Protein AF-A0A2H3G707-F1 (afdb_monomer)

Foldseek 3Di:
DDDDDDDDDDDDDDDDDDPPDDPPPDDDDPVPPPPDPPPPPADWDWDADQVQTKIFTDGPVRHTPDIAALVLPVPPPDDPVQNVQQVQGRTWLDWDADPPNQWIWTDHRQKTWIAGCQVVDVVRHRHTQDMDGLPDDQSRQWRDKDQDPQRWIFTWGFHPPPPDPDPDDDDDDDGDGDRPRPRPNDNRDDPDDDPPDDD

Mean predicted aligned error: 16.27 Å

Nearest PDB structures (foldseek):
  8e06-assembly1_A  TM=5.953E-01  e=5.929E-03  Homo sapiens
  4zb4-assembly2_B  TM=4.571E-01  e=2.721E-02  Saccharomyces cerevisiae S288C
  5m8c-assembly2_B  TM=4.880E-01  e=5.185E-02  Saccharomyces cerevisiae
  5o51-assembly1_A  TM=4.940E-01  e=1.674E-01  Aspergillus fumigatus Af293
  3j9m-assembly1_AI  TM=3.586E-01  e=7.556E+00  Homo sapiens

Secondary structure (DSSP, 8-state):
------------------------------TTTTTT---PPPP-EEEEETTTTEEEEE-TT--EEEEEEHHHHTTS---HHHHHHHHS---EEEEEEEGGGTEEEEEETTEEEEEE--TT-TTTTT-EEEEEESSSTTGGGEEEEEE-GGG-EEEEEE--------------PPPPEE---------------------

Organism: NCBI:txid327505

Radius of gyration: 33.96 Å; Cα contacts (8 Å, |Δi|>4): 313; chains: 1; bounding box: 102×48×115 Å

pLDDT: mean 70.25, std 25.43, range [24.33, 97.69]

Solvent-accessible surface area (backbone atoms only — not comparable to full-atom values): 12842 Å² total; per-residue (Å²): 137,89,87,88,83,90,82,86,84,89,83,88,80,80,89,82,89,84,91,79,84,80,87,73,90,75,88,88,86,78,88,70,76,73,82,71,62,75,76,73,73,74,62,79,43,71,47,47,30,43,87,71,39,31,39,36,32,18,37,94,87,64,56,67,82,45,77,46,42,68,84,65,50,73,87,51,98,61,60,67,69,48,50,52,26,49,69,75,39,60,32,25,64,29,56,43,78,32,77,94,64,42,22,39,36,30,36,38,38,38,19,42,38,32,29,32,41,30,88,93,40,73,93,54,30,59,39,75,67,37,73,44,57,24,90,50,94,68,31,73,46,52,53,43,70,43,85,42,80,88,50,22,48,39,50,36,24,42,61,86,83,72,89,58,90,74,74,90,77,95,70,91,79,78,85,65,79,47,76,54,72,58,79,54,83,42,88,59,79,83,82,84,77,81,82,78,78,79,130

Sequence (199 aa):
MASNGFQWPFRVGLFIIMATNLVLANGSHDGLQHIFRPQEASPQIITGQYKPAQISIHNTSGHASWNWSRIDFVDQDIPKKLNECLQNGGSVTDAKWANRGRSVVAVFAYAVVVVNHCPDDPSKDKAITFGMCLDRSGLGGTHGIEPLPDGKLAIATTSYEATGTSRSSTHPRVPQTHIQSSSKSLTAFQQCTVLYGTK

Structure (mmCIF, N/CA/C/O backbone):
data_AF-A0A2H3G707-F1
#
_entry.id   AF-A0A2H3G707-F1
#
loop_
_atom_site.group_PDB
_atom_site.id
_atom_site.type_symbol
_atom_site.label_atom_id
_atom_site.label_alt_id
_atom_site.label_comp_id
_atom_site.label_asym_id
_atom_site.label_entity_id
_atom_site.label_seq_id
_atom_site.pdbx_PDB_ins_code
_atom_site.Cartn_x
_atom_site.Cartn_y
_atom_site.Cartn_z
_atom_site.occupancy
_atom_site.B_iso_or_equiv
_atom_site.auth_seq_id
_atom_site.auth_comp_id
_atom_site.auth_asym_id
_atom_site.auth_atom_id
_atom_site.pdbx_PDB_model_num
ATOM 1 N N . MET A 1 1 ? -85.762 -19.479 71.526 1.00 39.38 1 MET A N 1
ATOM 2 C CA . MET A 1 1 ? -86.011 -20.932 71.405 1.00 39.38 1 MET A CA 1
ATOM 3 C C . MET A 1 1 ? -85.052 -21.484 70.366 1.00 39.38 1 MET A C 1
ATOM 5 O O . MET A 1 1 ? -84.814 -20.820 69.369 1.00 39.38 1 MET A O 1
ATOM 9 N N . ALA A 1 2 ? -84.417 -22.603 70.699 1.00 40.06 2 ALA A N 1
ATOM 10 C CA . ALA A 1 2 ? -83.252 -23.186 70.042 1.00 40.06 2 ALA A CA 1
ATOM 11 C C . ALA A 1 2 ? -83.544 -23.800 68.659 1.00 40.06 2 ALA A C 1
ATOM 13 O O . ALA A 1 2 ? -84.642 -24.291 68.427 1.00 40.06 2 ALA A O 1
ATOM 14 N N . SER A 1 3 ? -82.537 -23.889 67.786 1.00 42.00 3 SER A N 1
ATOM 15 C CA . SER A 1 3 ? -81.833 -25.161 67.526 1.00 42.00 3 SER A CA 1
ATOM 16 C C . SER A 1 3 ? -80.753 -25.011 66.443 1.00 42.00 3 SER A C 1
ATOM 18 O O . SER A 1 3 ? -80.809 -24.136 65.586 1.00 42.00 3 SER A O 1
ATOM 20 N N . ASN A 1 4 ? -79.729 -25.851 66.585 1.00 45.00 4 ASN A N 1
ATOM 21 C CA . ASN A 1 4 ? -78.429 -25.856 65.918 1.00 45.00 4 ASN A CA 1
ATOM 22 C C . ASN A 1 4 ? -78.385 -26.804 64.701 1.00 45.00 4 ASN A C 1
ATOM 24 O O . ASN A 1 4 ? -79.200 -27.717 64.606 1.00 45.00 4 ASN A O 1
ATOM 28 N N . GLY A 1 5 ? -77.316 -26.690 63.900 1.00 39.47 5 GLY A N 1
ATOM 29 C CA . GLY A 1 5 ? -76.741 -27.767 63.066 1.00 39.47 5 GLY A CA 1
ATOM 30 C C . GLY A 1 5 ? -76.025 -27.185 61.838 1.00 39.47 5 GLY A C 1
ATOM 31 O O . GLY A 1 5 ? -76.693 -26.686 60.946 1.00 39.47 5 GLY A O 1
ATOM 32 N N . PHE A 1 6 ? -74.702 -26.977 61.785 1.00 49.50 6 PHE A N 1
ATOM 33 C CA . PHE A 1 6 ? -73.544 -27.893 61.854 1.00 49.50 6 PHE A CA 1
ATOM 34 C C . PHE A 1 6 ? -73.456 -28.891 60.678 1.00 49.50 6 PHE A C 1
ATOM 36 O O . PHE A 1 6 ? -74.134 -29.906 60.710 1.00 49.50 6 PHE A O 1
ATOM 43 N N . GLN A 1 7 ? -72.603 -28.609 59.673 1.00 38.47 7 GLN A N 1
ATOM 44 C CA . GLN A 1 7 ? -71.490 -29.467 59.192 1.00 38.47 7 GLN A CA 1
ATOM 45 C C . GLN A 1 7 ? -70.894 -28.985 57.846 1.00 38.47 7 GLN A C 1
ATOM 47 O O . GLN A 1 7 ? -71.558 -28.941 56.818 1.00 38.47 7 GLN A O 1
ATOM 52 N N . TRP A 1 8 ? -69.594 -28.682 57.868 1.00 35.50 8 TRP A N 1
ATOM 53 C CA . TRP A 1 8 ? -68.625 -28.832 56.757 1.00 35.50 8 TRP A CA 1
ATOM 54 C C . TRP A 1 8 ? -68.100 -30.303 56.784 1.00 35.50 8 TRP A C 1
ATOM 56 O O . TRP A 1 8 ? -68.380 -30.943 57.804 1.00 35.50 8 TRP A O 1
ATOM 66 N N . PRO A 1 9 ? -67.279 -30.872 55.849 1.00 60.75 9 PRO A N 1
ATOM 67 C CA . PRO A 1 9 ? -66.536 -30.281 54.714 1.00 60.75 9 PRO A CA 1
ATOM 68 C C . PRO A 1 9 ? -66.343 -31.207 53.457 1.00 60.75 9 PRO A C 1
ATOM 70 O O . PRO A 1 9 ? -66.866 -32.311 53.378 1.00 60.75 9 PRO A O 1
ATOM 73 N N . PHE A 1 10 ? -65.481 -30.761 52.524 1.00 40.84 10 PHE A N 1
ATOM 74 C CA . PHE A 1 10 ? -64.744 -31.503 51.471 1.00 40.84 10 PHE A CA 1
ATOM 75 C C . PHE A 1 10 ? -65.507 -32.117 50.279 1.00 40.84 10 PHE A C 1
ATOM 77 O O . PHE A 1 10 ? -66.134 -33.163 50.388 1.00 40.84 10 PHE A O 1
ATOM 84 N N . ARG A 1 11 ? -65.186 -31.628 49.070 1.00 45.94 11 ARG A N 1
ATOM 85 C CA . ARG A 1 11 ? -64.341 -32.393 48.130 1.00 45.94 11 ARG A CA 1
ATOM 86 C C . ARG A 1 11 ? -63.729 -31.496 47.051 1.00 45.94 11 ARG A C 1
ATOM 88 O O . ARG A 1 11 ? -64.411 -30.870 46.252 1.00 45.94 11 ARG A O 1
ATOM 95 N N . VAL A 1 12 ? -62.401 -31.480 47.078 1.00 48.03 12 VAL A N 1
ATOM 96 C CA . VAL A 1 12 ? -61.486 -31.087 46.006 1.00 48.03 12 VAL A CA 1
ATOM 97 C C . VAL A 1 12 ? -61.765 -31.953 44.773 1.00 48.03 12 VAL A C 1
ATOM 99 O O . VAL A 1 12 ? -61.929 -33.165 44.912 1.00 48.03 12 VAL A O 1
ATOM 102 N N . GLY A 1 13 ? -61.784 -31.357 43.579 1.00 44.19 13 GLY A N 1
ATOM 103 C CA . GLY A 1 13 ? -61.954 -32.116 42.343 1.00 44.19 13 GLY A CA 1
ATOM 104 C C . GLY A 1 13 ? -61.894 -31.287 41.062 1.00 44.19 13 GLY A C 1
ATOM 105 O O . GLY A 1 13 ? -62.924 -31.003 40.475 1.00 44.19 13 GLY A O 1
ATOM 106 N N . LEU A 1 14 ? -60.663 -31.018 40.623 1.00 44.94 14 LEU A N 1
ATOM 107 C CA . LEU A 1 14 ? -60.232 -30.995 39.219 1.00 44.94 14 LEU A CA 1
ATOM 108 C C . LEU A 1 14 ? -60.603 -29.795 38.313 1.00 44.94 14 LEU A C 1
ATOM 110 O O . LEU A 1 14 ? -61.732 -29.585 37.886 1.00 44.94 14 LEU A O 1
ATOM 114 N N . PHE A 1 15 ? -59.537 -29.073 37.959 1.00 43.94 15 PHE A N 1
ATOM 115 C CA . PHE A 1 15 ? -59.353 -28.203 36.797 1.00 43.94 15 PHE A CA 1
ATOM 116 C C . PHE A 1 15 ? -59.870 -28.821 35.484 1.00 43.94 15 PHE A C 1
ATOM 118 O O . PHE A 1 15 ? -59.704 -30.023 35.295 1.00 43.94 15 PHE A O 1
ATOM 125 N N . ILE A 1 16 ? -60.342 -27.985 34.541 1.00 43.81 16 ILE A N 1
ATOM 126 C CA . ILE A 1 16 ? -59.794 -27.840 33.168 1.00 43.81 16 ILE A CA 1
ATOM 127 C C . ILE A 1 16 ? -60.673 -26.893 32.315 1.00 43.81 16 ILE A C 1
ATOM 129 O O . ILE A 1 16 ? -61.829 -27.175 32.035 1.00 43.81 16 ILE A O 1
ATOM 133 N N . ILE A 1 17 ? -60.045 -25.776 31.917 1.00 47.59 17 ILE A N 1
ATOM 134 C CA . ILE A 1 17 ? -60.091 -25.087 30.611 1.00 47.59 17 ILE A CA 1
ATOM 135 C C . ILE A 1 17 ? -61.458 -24.617 30.078 1.00 47.59 17 ILE A C 1
ATOM 137 O O . ILE A 1 17 ? -62.293 -25.423 29.698 1.00 47.59 17 ILE A O 1
ATOM 141 N N . MET A 1 18 ? -61.608 -23.292 29.929 1.00 43.66 18 MET A N 1
ATOM 142 C CA . MET A 1 18 ? -61.973 -22.599 28.672 1.00 43.66 18 MET A CA 1
ATOM 143 C C . MET A 1 18 ? -62.170 -21.095 28.958 1.00 43.66 18 MET A C 1
ATOM 145 O O . MET A 1 18 ? -63.288 -20.604 29.074 1.00 43.66 18 MET A O 1
ATOM 149 N N . ALA A 1 19 ? -61.072 -20.344 29.078 1.00 43.38 19 ALA A N 1
ATOM 150 C CA . ALA A 1 19 ? -61.099 -18.892 28.900 1.00 43.38 19 ALA A CA 1
ATOM 151 C C . ALA A 1 19 ? -60.695 -18.605 27.450 1.00 43.38 19 ALA A C 1
ATOM 153 O O . ALA A 1 19 ? -59.522 -18.399 27.146 1.00 43.38 19 ALA A O 1
ATOM 154 N N . THR A 1 20 ? -61.657 -18.688 26.533 1.00 48.81 20 THR A N 1
ATOM 155 C CA . THR A 1 20 ? -61.466 -18.329 25.129 1.00 48.81 20 THR A CA 1
ATOM 156 C C . THR A 1 20 ? -61.943 -16.898 24.889 1.00 48.81 20 THR A C 1
ATOM 158 O O . THR A 1 20 ? -63.116 -16.575 25.031 1.00 48.81 20 THR A O 1
ATOM 161 N N . ASN A 1 21 ? -60.983 -16.075 24.461 1.00 49.53 21 ASN A N 1
ATOM 162 C CA . ASN A 1 21 ? -61.143 -14.840 23.693 1.00 49.53 21 ASN A CA 1
ATOM 163 C C . ASN A 1 21 ? -61.676 -13.604 24.428 1.00 49.53 21 ASN A C 1
ATOM 165 O O . ASN A 1 21 ? -62.720 -13.055 24.090 1.00 49.53 21 ASN A O 1
ATOM 169 N N . LEU A 1 22 ? -60.843 -13.065 25.320 1.00 40.16 22 LEU A N 1
ATOM 170 C CA . LEU A 1 22 ? -60.777 -11.621 25.525 1.00 40.16 22 LEU A CA 1
ATOM 171 C C . LEU A 1 22 ? -59.375 -11.148 25.115 1.00 40.16 22 LEU A C 1
ATOM 173 O O . LEU A 1 22 ? -58.440 -11.155 25.912 1.00 40.16 22 LEU A O 1
ATOM 177 N N . VAL A 1 23 ? -59.212 -10.789 23.838 1.00 45.22 23 VAL A N 1
ATOM 178 C CA . VAL A 1 23 ? -58.021 -10.075 23.354 1.00 45.22 23 VAL A CA 1
ATOM 179 C C . VAL A 1 23 ? -58.121 -8.641 23.872 1.00 45.22 23 VAL A C 1
ATOM 181 O O . VAL A 1 23 ? -58.598 -7.737 23.195 1.00 45.22 23 VAL A O 1
ATOM 184 N N . LEU A 1 24 ? -57.702 -8.447 25.119 1.00 43.28 24 LEU A N 1
ATOM 185 C CA . LEU A 1 24 ? -57.224 -7.161 25.597 1.00 43.28 24 LEU A CA 1
ATOM 186 C C . LEU A 1 24 ? -55.770 -7.055 25.138 1.00 43.28 24 LEU A C 1
ATOM 188 O O . LEU A 1 24 ? -54.861 -7.598 25.761 1.00 43.28 24 LEU A O 1
ATOM 192 N N . ALA A 1 25 ? -55.554 -6.388 24.007 1.00 48.91 25 ALA A N 1
ATOM 193 C CA . ALA A 1 25 ? -54.228 -5.940 23.623 1.00 48.91 25 ALA A CA 1
ATOM 194 C C . ALA A 1 25 ? -53.798 -4.844 24.606 1.00 48.91 25 ALA A C 1
ATOM 196 O O . ALA A 1 25 ? -54.176 -3.688 24.444 1.00 48.91 25 ALA A O 1
ATOM 197 N N . ASN A 1 26 ? -53.055 -5.219 25.648 1.00 49.69 26 ASN A N 1
ATOM 198 C CA . ASN A 1 26 ? -52.070 -4.342 26.269 1.00 49.69 26 ASN A CA 1
ATOM 199 C C . ASN A 1 26 ? -51.084 -5.121 27.144 1.00 49.69 26 ASN A C 1
ATOM 201 O O . ASN A 1 26 ? -51.436 -5.632 28.203 1.00 49.69 26 ASN A O 1
ATOM 205 N N . GLY A 1 27 ? -49.823 -5.074 26.708 1.00 37.62 27 GLY A N 1
ATOM 206 C CA . GLY A 1 27 ? -48.648 -5.130 27.567 1.00 37.62 27 GLY A CA 1
ATOM 207 C C . GLY A 1 27 ? -47.975 -6.493 27.670 1.00 37.62 27 GLY A C 1
ATOM 208 O O . GLY A 1 27 ? -48.549 -7.414 28.232 1.00 37.62 27 GLY A O 1
ATOM 209 N N . SER A 1 28 ? -46.714 -6.574 27.219 1.00 43.41 28 SER A N 1
ATOM 210 C CA . SER A 1 28 ? -45.579 -7.024 28.049 1.00 43.41 28 SER A CA 1
ATOM 211 C C . SER A 1 28 ? -44.346 -7.403 27.197 1.00 43.41 28 SER A C 1
ATOM 213 O O . SER A 1 28 ? -44.324 -8.433 26.542 1.00 43.41 28 SER A O 1
ATOM 215 N N . HIS A 1 29 ? -43.310 -6.554 27.296 1.00 46.03 29 HIS A N 1
ATOM 216 C CA . HIS A 1 29 ? -41.886 -6.922 27.446 1.00 46.03 29 HIS A CA 1
ATOM 217 C C . HIS A 1 29 ? -41.024 -7.260 26.212 1.00 46.03 29 HIS A C 1
ATOM 219 O O . HIS A 1 29 ? -40.321 -8.259 26.227 1.00 46.03 29 HIS A O 1
ATOM 225 N N . ASP A 1 30 ? -40.878 -6.321 25.270 1.00 47.00 30 ASP A N 1
ATOM 226 C CA . ASP A 1 30 ? -39.712 -6.317 24.351 1.00 47.00 30 ASP A CA 1
ATOM 227 C C . ASP A 1 30 ? -38.712 -5.171 24.631 1.00 47.00 30 ASP A C 1
ATOM 229 O O . ASP A 1 30 ? -37.779 -4.911 23.874 1.00 47.00 30 ASP A O 1
ATOM 233 N N . GLY A 1 31 ? -38.856 -4.495 25.775 1.00 47.88 31 GLY A N 1
ATO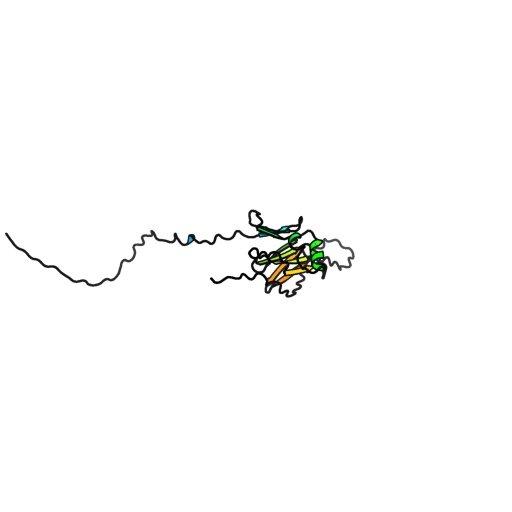M 234 C CA . GLY A 1 31 ? -38.059 -3.327 26.176 1.00 47.88 31 GLY A CA 1
ATOM 235 C C . GLY A 1 31 ? -36.633 -3.598 26.679 1.00 47.88 31 GLY A C 1
ATOM 236 O O . GLY A 1 31 ? -36.040 -2.697 27.264 1.00 47.88 31 GLY A O 1
ATOM 237 N N . LEU A 1 32 ? -36.068 -4.797 26.493 1.00 45.97 32 LEU A N 1
ATOM 238 C CA . LEU A 1 32 ? -34.724 -5.138 27.002 1.00 45.97 32 LEU A CA 1
ATOM 239 C C . LEU A 1 32 ? -33.760 -5.750 25.970 1.00 45.97 32 LEU A C 1
ATOM 241 O O . LEU A 1 32 ? -32.584 -5.925 26.275 1.00 45.97 32 LEU A O 1
ATOM 245 N N . GLN A 1 33 ? -34.191 -5.997 24.729 1.00 46.25 33 GLN A N 1
ATOM 246 C CA . GLN A 1 33 ? -33.313 -6.538 23.673 1.00 46.25 33 GLN A CA 1
ATOM 247 C C . GLN A 1 33 ? -32.515 -5.451 22.918 1.00 46.25 33 GLN A C 1
ATOM 249 O O . GLN A 1 33 ? -31.644 -5.767 22.114 1.00 46.25 33 GLN A O 1
ATOM 254 N N . HIS A 1 34 ? -32.744 -4.161 23.199 1.00 42.84 34 HIS A N 1
ATOM 255 C CA . HIS A 1 34 ? -31.994 -3.057 22.580 1.00 42.84 34 HIS A CA 1
ATOM 256 C C . HIS A 1 34 ? -30.747 -2.595 23.359 1.00 42.84 34 HIS A C 1
ATOM 258 O O . HIS A 1 34 ? -30.029 -1.727 22.867 1.00 42.84 34 HIS A O 1
ATOM 264 N N . ILE A 1 35 ? -30.443 -3.169 24.533 1.00 53.50 35 ILE A N 1
ATOM 265 C CA . ILE A 1 35 ? -29.316 -2.714 25.380 1.00 53.50 35 ILE A CA 1
ATOM 266 C C . ILE A 1 35 ? -27.941 -3.170 24.856 1.00 53.50 35 ILE A C 1
ATOM 268 O O . ILE A 1 35 ? -26.921 -2.590 25.212 1.00 53.50 35 ILE A O 1
ATOM 272 N N . PHE A 1 36 ? -27.895 -4.118 23.920 1.00 51.84 36 PHE A N 1
ATOM 273 C CA . PHE A 1 36 ? -26.655 -4.509 23.249 1.00 51.84 36 PHE A CA 1
ATOM 274 C C . PHE A 1 36 ? -26.820 -4.469 21.733 1.00 51.84 36 PHE A C 1
ATOM 276 O O . PHE A 1 36 ? -26.620 -5.470 21.051 1.00 51.84 36 PHE A O 1
ATOM 283 N N . ARG A 1 37 ? -27.149 -3.300 21.168 1.00 45.16 37 ARG A N 1
ATOM 284 C CA . ARG A 1 37 ? -26.607 -3.029 19.832 1.00 45.16 37 ARG A CA 1
ATOM 285 C C . ARG A 1 37 ? -25.098 -2.891 20.024 1.00 45.16 37 ARG A C 1
ATOM 287 O O . ARG A 1 37 ? -24.700 -1.991 20.767 1.00 45.16 37 ARG A O 1
ATOM 294 N N . PRO A 1 38 ? -24.257 -3.742 19.403 1.00 52.22 38 PRO A N 1
ATOM 295 C CA . PRO A 1 38 ? -22.864 -3.377 19.220 1.00 52.22 38 PRO A CA 1
ATOM 296 C C . PRO A 1 38 ? -22.897 -1.973 18.636 1.00 52.22 38 PRO A C 1
ATOM 298 O O . PRO A 1 38 ? -23.616 -1.745 17.660 1.00 52.22 38 PRO A O 1
ATOM 301 N N . GLN A 1 39 ? -22.234 -1.023 19.291 1.00 49.91 39 GLN A N 1
ATOM 302 C CA . GLN A 1 39 ? -22.025 0.282 18.694 1.00 49.91 39 GLN A CA 1
ATOM 303 C C . GLN A 1 39 ? -21.410 0.004 17.328 1.00 49.91 39 GLN A C 1
ATOM 305 O O . GLN A 1 39 ? -20.303 -0.530 17.253 1.00 49.91 39 GLN A O 1
ATOM 310 N N . GLU A 1 40 ? -22.193 0.229 16.273 1.00 58.38 40 GLU A N 1
ATOM 311 C CA . GLU A 1 40 ? -21.767 -0.069 14.918 1.00 58.38 40 GLU A CA 1
ATOM 312 C C . GLU A 1 40 ? -20.490 0.737 14.709 1.00 58.38 40 GLU A C 1
ATOM 314 O O . GLU A 1 40 ? -20.480 1.959 14.903 1.00 58.38 40 GLU A O 1
ATOM 319 N N . ALA A 1 41 ? -19.379 0.032 14.485 1.00 68.12 41 ALA A N 1
ATOM 320 C CA . ALA A 1 41 ? -18.089 0.680 14.360 1.00 68.12 41 ALA A CA 1
ATOM 321 C C . ALA A 1 41 ? -18.213 1.740 13.263 1.00 68.12 41 ALA A C 1
ATOM 323 O O . ALA A 1 41 ? -18.766 1.468 12.196 1.00 68.12 41 ALA A O 1
ATOM 324 N N . SER A 1 42 ? -17.750 2.960 13.551 1.00 75.31 42 SER A N 1
ATOM 325 C CA . SER A 1 42 ? -17.825 4.054 12.584 1.00 75.31 42 SER A CA 1
ATOM 326 C C . SER A 1 42 ? -17.218 3.592 11.253 1.00 75.31 42 SER A C 1
ATOM 328 O O . SER A 1 42 ? -16.144 2.979 11.272 1.00 75.31 42 SER A O 1
ATOM 330 N N . PRO A 1 43 ? -17.888 3.835 10.112 1.00 86.19 43 PRO A N 1
ATOM 331 C CA . PRO A 1 43 ? -17.412 3.359 8.821 1.00 86.19 43 PRO A CA 1
ATOM 332 C C . PRO A 1 43 ? -15.989 3.860 8.558 1.00 86.19 43 PRO A C 1
ATOM 334 O O . PRO A 1 43 ? -15.706 5.052 8.690 1.00 86.19 43 PRO A O 1
ATOM 337 N N . GLN A 1 44 ? -15.103 2.940 8.178 1.00 93.44 44 GLN A N 1
ATOM 338 C CA . GLN A 1 44 ? -13.711 3.233 7.849 1.00 93.44 44 GLN A CA 1
ATOM 339 C C . GLN A 1 44 ? -13.546 3.393 6.334 1.00 93.44 44 GLN A C 1
ATOM 341 O O . GLN A 1 44 ? -13.707 2.441 5.566 1.00 93.44 44 GLN A O 1
ATOM 346 N N . ILE A 1 45 ? -13.217 4.609 5.907 1.00 95.69 45 ILE A N 1
ATOM 347 C CA . ILE A 1 45 ? -13.077 5.011 4.507 1.00 95.69 45 ILE A CA 1
ATOM 348 C C . ILE A 1 45 ? -11.587 5.088 4.170 1.00 95.69 45 ILE A C 1
ATOM 350 O O . ILE A 1 45 ? -10.857 5.809 4.846 1.00 95.69 45 ILE A O 1
ATOM 354 N N . ILE A 1 46 ? -11.146 4.372 3.129 1.00 96.94 46 ILE A N 1
ATOM 355 C CA . ILE A 1 46 ? -9.793 4.515 2.568 1.00 96.94 46 ILE A CA 1
ATOM 356 C C . ILE A 1 46 ? -9.793 5.624 1.520 1.00 96.94 46 ILE A C 1
ATOM 358 O O . ILE A 1 46 ? -10.638 5.638 0.625 1.00 96.94 46 ILE A O 1
ATOM 362 N N . THR A 1 47 ? -8.794 6.498 1.582 1.00 95.38 47 THR A N 1
ATOM 363 C CA . THR A 1 47 ? -8.509 7.495 0.550 1.00 95.38 47 THR A CA 1
ATOM 364 C C . THR A 1 47 ? -7.041 7.490 0.151 1.00 95.38 47 THR A C 1
ATOM 366 O O . THR A 1 47 ? -6.149 7.301 0.977 1.00 95.38 47 THR A O 1
ATOM 369 N N . GLY A 1 48 ? -6.801 7.706 -1.142 1.00 94.62 48 GLY A N 1
ATOM 370 C CA . GLY A 1 48 ? -5.487 7.992 -1.705 1.00 94.62 48 GLY A CA 1
ATOM 371 C C . GLY A 1 48 ? -5.335 9.486 -1.985 1.00 94.62 48 GLY A C 1
ATOM 372 O O . GLY A 1 48 ? -6.224 10.109 -2.563 1.00 94.62 48 GLY A O 1
ATOM 373 N N . GLN A 1 49 ? -4.213 10.067 -1.576 1.00 92.50 49 GLN A N 1
ATOM 374 C CA . GLN A 1 49 ? -3.888 11.480 -1.754 1.00 92.50 49 GLN A CA 1
ATOM 375 C C . GLN A 1 49 ? -2.706 11.655 -2.708 1.00 92.50 49 GLN A C 1
ATOM 377 O O . GLN A 1 49 ? -1.852 10.777 -2.842 1.00 92.50 49 GLN A O 1
ATOM 382 N N . TYR A 1 50 ? -2.646 12.810 -3.375 1.00 88.31 50 TYR A N 1
ATOM 383 C CA . TYR A 1 50 ? -1.601 13.105 -4.356 1.00 88.31 50 TYR A CA 1
ATOM 384 C C . TYR A 1 50 ? -0.463 13.942 -3.761 1.00 88.31 50 TYR A C 1
ATOM 386 O O . TYR A 1 50 ? 0.705 13.613 -3.930 1.00 88.31 50 TYR A O 1
ATOM 394 N N . LYS A 1 51 ? -0.758 15.028 -3.039 1.00 83.19 51 LYS A N 1
ATOM 395 C CA . LYS A 1 51 ? 0.280 15.938 -2.528 1.00 83.19 51 LYS A CA 1
ATOM 396 C C . LYS A 1 51 ? 0.016 16.327 -1.066 1.00 83.19 51 LYS A C 1
ATOM 398 O O . LYS A 1 51 ? -0.835 17.184 -0.848 1.00 83.19 51 LYS A O 1
ATOM 403 N N . PRO A 1 52 ? 0.766 15.770 -0.094 1.00 87.00 52 PRO A N 1
ATOM 404 C CA . PRO A 1 52 ? 1.727 14.668 -0.246 1.00 87.00 52 PRO A CA 1
ATOM 405 C C . PRO A 1 52 ? 1.037 13.336 -0.597 1.00 87.00 52 PRO A C 1
ATOM 407 O O . PRO A 1 52 ? -0.151 13.157 -0.344 1.00 87.00 52 PRO A O 1
ATOM 410 N N . ALA A 1 53 ? 1.783 12.397 -1.189 1.00 92.75 53 ALA A N 1
ATOM 411 C CA . ALA A 1 53 ? 1.262 11.061 -1.469 1.00 92.75 53 ALA A CA 1
ATOM 412 C C . ALA A 1 53 ? 1.079 10.286 -0.161 1.00 92.75 53 ALA A C 1
ATOM 414 O O . ALA A 1 53 ? 2.048 10.035 0.562 1.00 92.75 53 ALA A O 1
ATOM 415 N N . GLN A 1 54 ? -0.164 9.927 0.136 1.00 95.56 54 GLN A N 1
ATOM 416 C CA . GLN A 1 54 ? -0.543 9.275 1.380 1.00 95.56 54 GLN A CA 1
ATOM 417 C C . GLN A 1 54 ? -1.803 8.441 1.169 1.00 95.56 54 GLN A C 1
ATOM 419 O O . GLN A 1 54 ? -2.688 8.808 0.399 1.00 95.56 54 GLN A O 1
ATOM 424 N N . ILE A 1 55 ? -1.875 7.323 1.876 1.00 97.50 55 ILE A N 1
ATOM 425 C CA . ILE A 1 55 ? -3.087 6.546 2.083 1.00 97.50 55 ILE A CA 1
ATOM 426 C C . ILE A 1 55 ? -3.603 6.899 3.473 1.00 97.50 55 ILE A C 1
ATOM 428 O O . ILE A 1 55 ? -2.842 6.835 4.440 1.00 97.50 55 ILE A O 1
ATOM 432 N N . SER A 1 56 ? -4.879 7.237 3.589 1.00 97.06 56 SER A N 1
ATOM 433 C CA . SER A 1 56 ? -5.513 7.536 4.871 1.00 97.06 56 SER A CA 1
ATOM 434 C C . SER A 1 56 ? -6.735 6.657 5.064 1.00 97.06 56 SER A C 1
ATOM 436 O O . SER A 1 56 ? -7.518 6.466 4.138 1.00 97.06 56 SER A O 1
ATOM 438 N N . ILE A 1 57 ? -6.916 6.150 6.280 1.00 97.56 57 ILE A N 1
ATOM 439 C CA . ILE A 1 57 ? -8.174 5.559 6.726 1.00 97.56 57 ILE A CA 1
ATOM 440 C C . ILE A 1 57 ? -8.790 6.523 7.727 1.00 97.56 57 ILE A C 1
ATOM 442 O O . ILE A 1 57 ? -8.167 6.866 8.735 1.00 97.56 57 ILE A O 1
ATOM 446 N N . HIS A 1 58 ? -10.005 6.971 7.444 1.00 95.88 58 HIS A N 1
ATOM 447 C CA . HIS A 1 58 ? -10.709 7.951 8.258 1.00 95.88 58 HIS A CA 1
ATOM 448 C C . HIS A 1 58 ? -12.196 7.626 8.365 1.00 95.88 58 HIS A C 1
ATOM 450 O O . HIS A 1 58 ? -12.736 6.815 7.614 1.00 95.88 58 HIS A O 1
ATOM 456 N N . ASN A 1 59 ? -12.870 8.274 9.310 1.00 95.19 59 ASN A N 1
ATOM 457 C CA . ASN A 1 59 ? -14.322 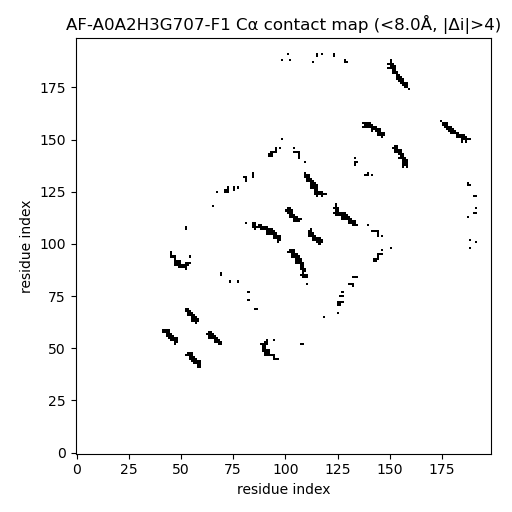8.194 9.423 1.00 95.19 59 ASN A CA 1
ATOM 458 C C . ASN A 1 59 ? -15.031 9.181 8.474 1.00 95.19 59 ASN A C 1
ATOM 460 O O . ASN A 1 59 ? -14.398 9.949 7.742 1.00 95.19 59 ASN A O 1
ATOM 464 N N . THR A 1 60 ? -16.364 9.197 8.511 1.00 94.56 60 THR A N 1
ATOM 465 C CA . THR A 1 60 ? -17.209 10.115 7.721 1.00 94.56 60 THR A CA 1
ATOM 466 C C . THR A 1 60 ? -17.022 11.590 8.065 1.00 94.56 60 THR A C 1
ATOM 468 O O . THR A 1 60 ? -17.349 12.445 7.250 1.00 94.56 60 THR A O 1
ATOM 471 N N . SER A 1 61 ? -16.484 11.899 9.245 1.00 94.25 61 SER A N 1
ATOM 472 C CA . SER A 1 61 ? -16.148 13.267 9.657 1.00 94.25 61 SER A CA 1
ATOM 473 C C . SER A 1 61 ? -14.751 13.698 9.193 1.00 94.25 61 SER A C 1
ATOM 475 O O . SER A 1 61 ? -14.321 14.803 9.509 1.00 94.25 61 SER A O 1
ATOM 477 N N . GLY A 1 62 ? -14.020 12.830 8.482 1.00 91.69 62 GLY A N 1
ATOM 478 C CA . GLY A 1 62 ? -12.661 13.092 8.002 1.00 91.69 62 GLY A CA 1
ATOM 479 C C . GLY A 1 62 ? -11.566 12.906 9.056 1.00 91.69 62 GLY A C 1
ATOM 480 O O . GLY A 1 62 ? -10.406 13.199 8.783 1.00 91.69 62 GLY A O 1
ATOM 481 N N . HIS A 1 63 ? -11.891 12.406 10.252 1.00 95.00 63 HIS A N 1
ATOM 482 C CA . HIS A 1 63 ? -10.883 12.135 11.274 1.00 95.00 63 HIS A CA 1
ATOM 483 C C . HIS A 1 63 ? -10.110 10.859 10.923 1.00 95.00 63 HIS A C 1
ATOM 485 O O . HIS A 1 63 ? -10.668 9.757 10.965 1.00 95.00 63 HIS A O 1
ATOM 491 N N . ALA A 1 64 ? -8.830 11.012 10.581 1.00 94.94 64 ALA A N 1
ATOM 492 C CA . ALA A 1 64 ? -7.948 9.904 10.238 1.00 94.94 64 ALA A CA 1
ATOM 493 C C . ALA A 1 64 ? -7.565 9.084 11.476 1.00 94.94 64 ALA A C 1
ATOM 495 O O . ALA A 1 64 ? -7.080 9.623 12.468 1.00 94.94 64 ALA A O 1
ATOM 496 N N . SER A 1 65 ? -7.766 7.769 11.405 1.00 95.31 65 SER A N 1
ATOM 497 C CA . SER A 1 65 ? -7.326 6.803 12.419 1.00 95.31 65 SER A CA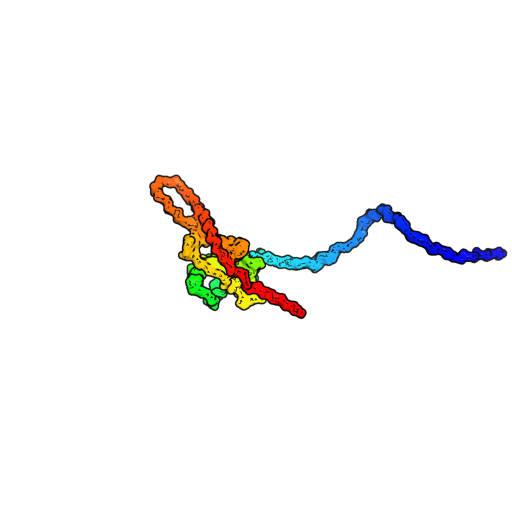 1
ATOM 498 C C . SER A 1 65 ? -6.042 6.082 12.020 1.00 95.31 65 SER A C 1
ATOM 500 O O . SER A 1 65 ? -5.363 5.522 12.874 1.00 95.31 65 SER A O 1
ATOM 502 N N . TRP A 1 66 ? -5.706 6.080 10.730 1.00 97.19 66 TRP A N 1
ATOM 503 C CA . TRP A 1 66 ? -4.505 5.440 10.210 1.00 97.19 66 TRP A CA 1
ATOM 504 C C . TRP A 1 66 ? -4.026 6.167 8.959 1.00 97.19 66 TRP A C 1
ATOM 506 O O . TRP A 1 66 ? -4.828 6.638 8.154 1.00 97.19 66 TRP A O 1
ATOM 516 N N . ASN A 1 67 ? -2.710 6.259 8.805 1.00 97.31 67 ASN A N 1
ATOM 517 C CA . ASN A 1 67 ? -2.064 6.902 7.671 1.00 97.31 67 ASN A CA 1
ATOM 518 C C . ASN A 1 67 ? -0.850 6.087 7.246 1.00 97.31 67 ASN A C 1
ATOM 520 O O . ASN A 1 67 ? -0.119 5.596 8.106 1.00 97.31 67 ASN A O 1
ATOM 524 N N . TRP A 1 68 ? -0.604 6.022 5.944 1.00 97.56 68 TRP A N 1
ATOM 525 C CA . TRP A 1 68 ? 0.574 5.389 5.375 1.00 97.56 68 TRP A CA 1
ATOM 526 C C . TRP A 1 68 ? 1.135 6.203 4.224 1.00 97.56 68 TRP A C 1
ATOM 528 O O . TRP A 1 68 ? 0.417 6.649 3.331 1.00 97.56 68 TRP A O 1
ATOM 538 N N . SER A 1 69 ? 2.432 6.439 4.263 1.00 95.56 69 SER A N 1
ATOM 539 C CA . SER A 1 69 ? 3.142 7.307 3.342 1.00 95.56 69 SER A CA 1
ATOM 540 C C . SER A 1 69 ? 4.607 6.893 3.267 1.00 95.56 69 SER A C 1
ATOM 542 O O . SER A 1 69 ? 5.021 5.875 3.819 1.00 95.56 69 SER A O 1
ATOM 544 N N . ARG A 1 70 ? 5.417 7.726 2.612 1.00 93.75 70 ARG A N 1
ATOM 545 C CA . ARG A 1 70 ? 6.857 7.511 2.480 1.00 93.75 70 ARG A CA 1
ATOM 546 C C . ARG A 1 70 ? 7.551 7.199 3.797 1.00 93.75 70 ARG A C 1
ATOM 548 O O . ARG A 1 70 ? 8.346 6.271 3.828 1.00 93.75 70 ARG A O 1
ATOM 555 N N . ILE A 1 71 ? 7.232 7.943 4.858 1.00 94.19 71 ILE A N 1
ATOM 556 C CA . ILE A 1 71 ? 7.890 7.800 6.165 1.00 94.19 71 ILE A CA 1
ATOM 557 C C . ILE A 1 71 ? 7.727 6.395 6.748 1.00 94.19 71 ILE A C 1
ATOM 559 O O . ILE A 1 71 ? 8.587 5.946 7.490 1.00 94.19 71 ILE A O 1
ATOM 563 N N . ASP A 1 72 ? 6.642 5.701 6.398 1.00 95.38 72 ASP A N 1
ATOM 564 C CA . ASP A 1 72 ? 6.300 4.416 6.993 1.00 95.38 72 ASP A CA 1
ATOM 565 C C . ASP A 1 72 ? 7.119 3.263 6.392 1.00 95.38 72 ASP A C 1
ATOM 567 O O . ASP A 1 72 ? 7.222 2.216 7.024 1.00 95.38 72 ASP A O 1
ATOM 571 N N . PHE A 1 73 ? 7.721 3.433 5.205 1.00 93.81 73 PHE A N 1
ATOM 572 C CA . PHE A 1 73 ? 8.497 2.379 4.539 1.00 93.81 73 PHE A CA 1
ATOM 573 C C . PHE A 1 73 ? 9.990 2.673 4.361 1.00 93.81 73 PHE A C 1
ATOM 575 O O . PHE A 1 73 ? 10.699 1.804 3.859 1.00 93.81 73 PHE A O 1
ATOM 582 N N . VAL A 1 74 ? 10.488 3.858 4.747 1.00 91.19 74 VAL A N 1
ATOM 583 C CA . VAL A 1 74 ? 11.898 4.229 4.488 1.00 91.19 74 VAL A CA 1
ATOM 584 C C . VAL A 1 74 ? 12.900 3.276 5.141 1.00 91.19 74 VAL A C 1
ATOM 586 O O . VAL A 1 74 ? 13.945 3.015 4.552 1.00 91.19 74 VAL A O 1
ATOM 589 N N . ASP A 1 75 ? 12.545 2.738 6.309 1.00 92.06 75 ASP A N 1
ATOM 590 C CA . ASP A 1 75 ? 13.388 1.849 7.115 1.00 92.06 75 ASP A CA 1
ATOM 591 C C . ASP A 1 75 ? 12.984 0.369 6.992 1.00 92.06 75 ASP A C 1
ATOM 593 O O . ASP A 1 75 ? 13.523 -0.490 7.688 1.00 92.06 75 ASP A O 1
ATOM 597 N N . GLN A 1 76 ? 12.015 0.048 6.128 1.00 94.88 76 GLN A N 1
ATOM 598 C CA . GLN A 1 76 ? 11.621 -1.338 5.891 1.00 94.88 76 GLN A CA 1
ATOM 599 C C . GLN A 1 76 ? 12.634 -2.037 4.977 1.00 94.88 76 GLN A C 1
ATOM 601 O O . GLN A 1 76 ? 13.126 -1.454 4.008 1.00 94.88 76 GLN A O 1
ATOM 606 N N . ASP A 1 77 ? 12.892 -3.319 5.239 1.00 95.12 77 ASP A N 1
ATOM 607 C CA . ASP A 1 77 ? 13.737 -4.163 4.388 1.00 95.12 77 ASP A CA 1
ATOM 608 C C . ASP A 1 77 ? 12.983 -4.582 3.113 1.00 95.12 77 ASP A C 1
ATOM 610 O O . ASP A 1 77 ? 12.460 -5.690 2.989 1.00 95.12 77 ASP A O 1
ATOM 614 N N . ILE A 1 78 ? 12.859 -3.644 2.171 1.00 95.31 78 ILE A N 1
ATOM 615 C CA . ILE A 1 78 ? 12.238 -3.866 0.863 1.00 95.31 78 ILE A CA 1
ATOM 616 C C . ILE A 1 78 ? 13.289 -3.904 -0.253 1.00 95.31 78 ILE A C 1
ATOM 618 O O . ILE A 1 78 ? 14.311 -3.216 -0.182 1.00 95.31 78 ILE A O 1
ATOM 622 N N . PRO A 1 79 ? 13.041 -4.644 -1.355 1.00 95.06 79 PRO A N 1
ATOM 623 C CA . PRO A 1 79 ? 13.966 -4.678 -2.479 1.00 95.06 79 PRO A CA 1
ATOM 624 C C . PRO A 1 79 ? 14.292 -3.272 -2.993 1.00 95.06 79 PRO A C 1
ATOM 626 O O . PRO A 1 79 ? 13.386 -2.489 -3.280 1.00 95.06 79 PRO A O 1
ATOM 629 N N . LYS A 1 80 ? 15.583 -2.974 -3.196 1.00 94.50 80 LYS A N 1
ATOM 630 C CA . LYS A 1 80 ? 16.070 -1.649 -3.631 1.00 94.50 80 LYS A CA 1
ATOM 631 C C . LYS A 1 80 ? 15.272 -1.068 -4.802 1.00 94.50 80 LYS A C 1
ATOM 633 O O . LYS A 1 80 ? 14.864 0.087 -4.761 1.00 94.50 80 LYS A O 1
ATOM 638 N N . LYS A 1 81 ? 14.993 -1.891 -5.816 1.00 92.44 81 LYS A N 1
ATOM 639 C CA . LYS A 1 81 ? 14.212 -1.472 -6.983 1.00 92.44 81 LYS A CA 1
ATOM 640 C C . LYS A 1 81 ? 12.778 -1.053 -6.616 1.00 92.44 81 LYS A C 1
ATOM 642 O O . LYS A 1 81 ? 12.276 -0.071 -7.148 1.00 92.44 81 LYS A O 1
ATOM 647 N N . LEU A 1 82 ? 12.113 -1.781 -5.716 1.00 93.56 82 LEU A N 1
ATOM 648 C CA . LEU A 1 82 ? 10.776 -1.411 -5.243 1.00 93.56 82 LEU A CA 1
ATOM 649 C C . LEU A 1 82 ? 10.821 -0.080 -4.485 1.00 93.56 82 LEU A C 1
ATOM 651 O O . LEU A 1 82 ? 9.980 0.780 -4.735 1.00 93.56 82 LEU A O 1
ATOM 655 N N . ASN A 1 83 ? 11.828 0.114 -3.627 1.00 94.75 83 ASN A N 1
ATOM 656 C CA . ASN A 1 83 ? 12.033 1.385 -2.932 1.00 94.75 83 ASN A CA 1
ATOM 657 C C . ASN A 1 83 ? 12.178 2.547 -3.931 1.00 94.75 83 ASN A C 1
ATOM 659 O O . ASN A 1 83 ? 11.485 3.549 -3.809 1.00 94.75 83 ASN A O 1
ATOM 663 N N . GLU A 1 84 ? 12.987 2.396 -4.983 1.00 93.06 84 GLU A N 1
ATOM 664 C CA . GLU A 1 84 ? 13.126 3.411 -6.040 1.00 93.06 84 GLU A CA 1
ATOM 665 C C . GLU A 1 84 ? 11.774 3.768 -6.693 1.00 93.06 84 GLU A C 1
ATOM 667 O O . GLU A 1 84 ? 11.455 4.947 -6.860 1.00 93.06 84 GLU A O 1
ATOM 672 N N . CYS A 1 85 ? 10.932 2.778 -7.005 1.00 92.31 85 CYS A N 1
ATOM 673 C CA . CYS A 1 85 ? 9.600 3.007 -7.580 1.00 92.31 85 CYS A CA 1
ATOM 674 C C . CYS A 1 85 ? 8.651 3.750 -6.625 1.00 92.31 85 CYS A C 1
ATOM 676 O O . CYS A 1 85 ? 7.848 4.575 -7.067 1.00 92.31 85 CYS A O 1
ATOM 678 N N . LEU A 1 86 ? 8.760 3.488 -5.320 1.00 93.44 86 LEU A N 1
ATOM 679 C CA . LEU A 1 86 ? 7.956 4.138 -4.285 1.00 93.44 86 LEU A CA 1
ATOM 680 C C . LEU A 1 86 ? 8.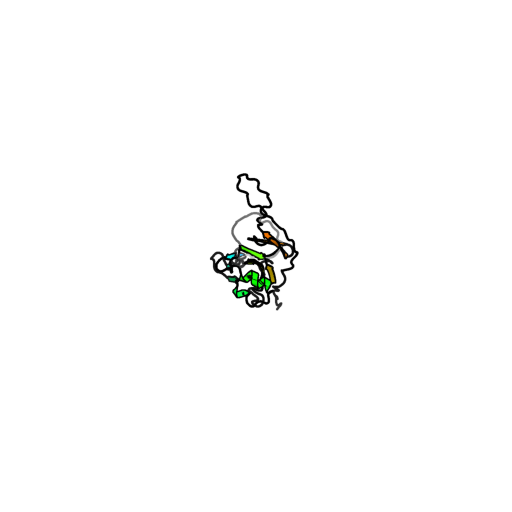430 5.567 -3.971 1.00 93.44 86 LEU A C 1
ATOM 682 O O . LEU A 1 86 ? 7.616 6.447 -3.694 1.00 93.44 86 LEU A O 1
ATOM 686 N N . GLN A 1 87 ? 9.738 5.825 -4.046 1.00 90.94 87 GLN A N 1
ATOM 687 C CA . GLN A 1 87 ? 10.343 7.128 -3.744 1.00 90.94 87 GLN A CA 1
ATOM 688 C C . GLN A 1 87 ? 10.155 8.160 -4.864 1.00 90.94 87 GLN A C 1
ATOM 690 O O . GLN A 1 87 ? 10.118 9.365 -4.601 1.00 90.94 87 GLN A O 1
ATOM 695 N N . ASN A 1 88 ? 10.034 7.717 -6.115 1.00 82.69 88 ASN A N 1
ATOM 696 C CA . ASN A 1 88 ? 10.073 8.614 -7.272 1.00 82.69 88 ASN A CA 1
ATOM 697 C C . ASN A 1 88 ? 8.705 9.162 -7.708 1.00 82.69 88 ASN A C 1
ATOM 699 O O . ASN A 1 88 ? 8.650 9.994 -8.611 1.00 82.69 88 ASN A O 1
ATOM 703 N N . GLY A 1 89 ? 7.604 8.740 -7.079 1.00 71.81 89 GLY A N 1
ATOM 704 C CA . GLY A 1 89 ? 6.259 9.229 -7.395 1.00 71.81 89 GLY A CA 1
ATOM 705 C C . GLY A 1 89 ? 5.603 10.004 -6.254 1.00 71.81 89 GLY A C 1
ATOM 706 O O . GLY A 1 89 ? 6.022 9.956 -5.096 1.00 71.81 89 GLY A O 1
ATOM 707 N N . GLY A 1 90 ? 4.559 10.745 -6.614 1.00 81.75 90 GLY A N 1
ATOM 708 C CA . GLY A 1 90 ? 3.814 11.629 -5.721 1.00 81.75 90 GLY A CA 1
ATOM 709 C C . GLY A 1 90 ? 2.316 11.504 -5.956 1.00 81.75 90 GLY A C 1
ATOM 710 O O . GLY A 1 90 ? 1.649 12.506 -6.168 1.00 81.75 90 GLY A O 1
ATOM 711 N N . SER A 1 91 ? 1.803 10.278 -6.029 1.00 87.19 91 SER A N 1
ATOM 712 C CA . SER A 1 91 ? 0.372 10.034 -6.186 1.00 87.19 91 SER A CA 1
ATOM 713 C C . SER A 1 91 ? -0.035 8.691 -5.611 1.00 87.19 91 SER A C 1
ATOM 715 O O . SER A 1 91 ? 0.704 7.716 -5.743 1.00 87.19 91 SER A O 1
ATOM 717 N N . VAL A 1 92 ? -1.237 8.639 -5.045 1.00 90.81 92 VAL A N 1
ATOM 718 C CA . VAL A 1 92 ? -1.972 7.398 -4.802 1.00 90.81 92 VAL A CA 1
ATOM 719 C C . VAL A 1 92 ? -3.193 7.417 -5.707 1.00 90.81 92 VAL A C 1
ATOM 721 O O . VAL A 1 92 ? -4.120 8.189 -5.473 1.00 90.81 92 VAL A O 1
ATOM 724 N N . THR A 1 93 ? -3.155 6.641 -6.786 1.00 89.62 93 THR A N 1
ATOM 725 C CA . THR A 1 93 ? -4.203 6.679 -7.820 1.00 89.62 93 THR A CA 1
ATOM 726 C C . THR A 1 93 ? -5.359 5.735 -7.511 1.00 89.62 93 THR A C 1
ATOM 728 O O . THR A 1 93 ? -6.480 6.007 -7.929 1.00 89.62 93 THR A O 1
ATOM 731 N N . ASP A 1 94 ? -5.108 4.683 -6.730 1.00 94.50 94 ASP A N 1
ATOM 732 C CA . ASP A 1 94 ? -6.126 3.758 -6.238 1.00 94.50 94 ASP A CA 1
ATOM 733 C C . ASP A 1 94 ? -5.678 3.137 -4.908 1.00 94.50 94 ASP A C 1
ATOM 735 O O . ASP A 1 94 ? -4.484 2.906 -4.694 1.00 94.50 94 ASP A O 1
ATOM 739 N N . ALA A 1 95 ? -6.629 2.874 -4.016 1.00 96.19 95 ALA A N 1
ATOM 740 C CA . ALA A 1 95 ? -6.403 2.219 -2.735 1.00 96.19 95 ALA A CA 1
ATOM 741 C C . ALA A 1 95 ? -7.677 1.497 -2.284 1.00 96.19 95 ALA A C 1
ATOM 743 O O . ALA A 1 95 ? -8.756 2.086 -2.229 1.00 96.19 95 ALA A O 1
ATOM 744 N N . LYS A 1 96 ? -7.555 0.211 -1.948 1.00 95.81 96 LYS A N 1
ATOM 745 C CA . LYS A 1 96 ? -8.689 -0.662 -1.633 1.00 95.81 96 LYS A CA 1
ATOM 746 C C . LYS A 1 96 ? -8.407 -1.529 -0.422 1.00 95.81 96 LYS A C 1
ATOM 748 O O . LYS A 1 96 ? -7.281 -1.977 -0.196 1.00 95.81 96 LYS A O 1
ATOM 753 N N . TRP A 1 97 ? -9.466 -1.814 0.329 1.00 95.44 97 TRP A N 1
ATOM 754 C CA . TRP A 1 97 ? -9.429 -2.838 1.363 1.00 95.44 97 TRP A CA 1
ATOM 755 C C . TRP A 1 97 ? -9.145 -4.200 0.734 1.00 95.44 97 TRP A C 1
ATOM 757 O O . TRP A 1 97 ? -9.724 -4.570 -0.285 1.00 95.44 97 TRP A O 1
ATOM 767 N N . ALA A 1 98 ? -8.289 -4.971 1.387 1.00 92.44 98 ALA A N 1
ATOM 768 C CA . ALA A 1 98 ? -8.054 -6.368 1.080 1.00 92.44 98 ALA A CA 1
ATOM 769 C C . ALA A 1 98 ? -8.031 -7.178 2.380 1.00 92.44 98 ALA A C 1
ATOM 771 O O . ALA A 1 98 ? -8.027 -6.622 3.483 1.00 92.44 98 ALA A O 1
ATOM 772 N N . ASN A 1 99 ? -8.054 -8.508 2.259 1.00 90.69 99 ASN A N 1
ATOM 773 C CA . ASN A 1 99 ? -7.925 -9.417 3.401 1.00 90.69 99 ASN A CA 1
ATOM 774 C C . ASN A 1 99 ? -8.862 -9.067 4.578 1.00 90.69 99 ASN A C 1
ATOM 776 O O . ASN A 1 99 ? -8.427 -8.932 5.719 1.00 90.69 99 ASN A O 1
ATOM 780 N N . ARG A 1 100 ? -10.152 -8.842 4.284 1.00 90.00 100 ARG A N 1
ATOM 781 C CA . ARG A 1 100 ? -11.183 -8.494 5.286 1.00 90.00 100 ARG A CA 1
ATOM 782 C C . ARG A 1 100 ? -10.806 -7.293 6.175 1.00 90.00 100 ARG A C 1
ATOM 784 O O . ARG A 1 100 ? -11.073 -7.301 7.370 1.00 90.00 100 ARG A O 1
ATOM 791 N N . GLY A 1 101 ? -10.153 -6.283 5.601 1.00 91.50 101 GLY A N 1
ATOM 792 C CA . GLY A 1 101 ? -9.767 -5.063 6.319 1.00 91.50 101 GLY A CA 1
ATOM 793 C C . GLY A 1 101 ? -8.417 -5.139 7.038 1.00 91.50 101 GLY A C 1
ATOM 794 O O . GLY A 1 101 ? -8.034 -4.199 7.730 1.00 91.50 101 GLY A O 1
ATOM 795 N N . ARG A 1 102 ? -7.678 -6.245 6.888 1.00 94.50 102 ARG A N 1
ATOM 796 C CA . ARG A 1 102 ? -6.350 -6.437 7.496 1.00 94.50 102 ARG A CA 1
ATOM 797 C C . ARG A 1 102 ? -5.194 -6.038 6.582 1.00 94.50 102 ARG A C 1
ATOM 799 O O . ARG A 1 102 ? -4.030 -6.135 6.968 1.00 94.50 102 ARG A O 1
ATOM 806 N N . SER A 1 103 ? -5.498 -5.601 5.366 1.00 95.75 103 SER A N 1
ATOM 807 C CA . SER A 1 103 ? -4.508 -5.080 4.432 1.00 95.75 103 SER A CA 1
ATOM 808 C C . SER A 1 103 ? -5.131 -4.007 3.547 1.00 95.75 103 SER A C 1
ATOM 810 O O . SER A 1 103 ? -6.332 -4.033 3.268 1.00 95.75 103 SER A O 1
ATOM 812 N N . VAL A 1 104 ? -4.295 -3.099 3.066 1.00 97.31 104 VAL A N 1
ATOM 813 C CA . VAL A 1 104 ? -4.630 -2.149 2.010 1.00 97.31 104 VAL A CA 1
ATOM 814 C C . VAL A 1 104 ? -3.806 -2.512 0.787 1.00 97.31 104 VAL A C 1
ATOM 816 O O . VAL A 1 104 ? -2.592 -2.671 0.887 1.00 97.31 104 VAL A O 1
ATOM 819 N N . VAL A 1 105 ? -4.452 -2.651 -0.366 1.00 96.62 105 VAL A N 1
ATOM 820 C CA . VAL A 1 105 ? 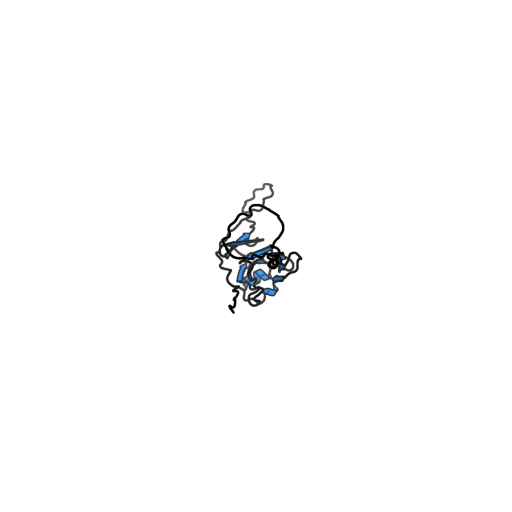-3.747 -2.695 -1.646 1.00 96.62 105 VAL A CA 1
ATOM 821 C C . VAL A 1 105 ? -3.840 -1.321 -2.292 1.00 96.62 105 VAL A C 1
ATOM 823 O O . VAL A 1 105 ? -4.902 -0.703 -2.254 1.00 96.62 105 VAL A O 1
ATOM 826 N N . ALA A 1 106 ? -2.746 -0.819 -2.853 1.00 96.12 106 ALA A N 1
ATOM 827 C CA . ALA A 1 106 ? -2.722 0.508 -3.451 1.00 96.12 106 ALA A CA 1
ATOM 828 C C . ALA A 1 106 ? -1.805 0.586 -4.667 1.00 96.12 106 ALA A C 1
ATOM 830 O O . ALA A 1 106 ? -0.791 -0.108 -4.745 1.00 96.12 106 ALA A O 1
ATOM 831 N N . VAL A 1 107 ? -2.152 1.489 -5.581 1.00 94.44 107 VAL A N 1
ATOM 832 C CA . VAL A 1 107 ? -1.222 2.039 -6.565 1.00 94.44 107 VAL A CA 1
ATOM 833 C C . VAL A 1 107 ? -0.600 3.277 -5.934 1.00 94.44 107 VAL A C 1
ATOM 835 O O . VAL A 1 107 ? -1.237 4.327 -5.847 1.00 94.44 107 VAL A O 1
ATOM 838 N N . PHE A 1 108 ? 0.633 3.139 -5.456 1.00 95.00 108 PHE A N 1
ATOM 839 C CA . PHE A 1 108 ? 1.382 4.201 -4.796 1.00 95.00 108 PHE A CA 1
ATOM 840 C C . PHE A 1 108 ? 2.618 4.534 -5.622 1.00 95.00 108 PHE A C 1
ATOM 842 O O . PHE A 1 108 ? 3.455 3.666 -5.883 1.00 95.00 108 PHE A O 1
ATOM 849 N N . ALA A 1 109 ? 2.761 5.803 -6.000 1.00 92.31 109 ALA A N 1
ATOM 850 C CA . ALA A 1 109 ? 3.828 6.256 -6.881 1.00 92.31 109 ALA A CA 1
ATOM 851 C C . ALA A 1 109 ? 3.874 5.397 -8.162 1.00 92.31 109 ALA A C 1
ATOM 853 O O . ALA A 1 109 ? 2.881 5.317 -8.881 1.00 92.31 109 ALA A O 1
ATOM 854 N N . TYR A 1 110 ? 5.002 4.742 -8.440 1.00 92.12 110 TYR A N 1
ATOM 855 C CA . TYR A 1 110 ? 5.176 3.859 -9.594 1.00 92.12 110 TYR A CA 1
ATOM 856 C C . TYR A 1 110 ? 5.130 2.375 -9.217 1.00 92.12 110 TYR A C 1
ATOM 858 O O . TYR A 1 110 ? 5.782 1.552 -9.862 1.00 92.12 110 TYR A O 1
ATOM 866 N N . ALA A 1 111 ? 4.405 2.013 -8.160 1.00 93.44 111 ALA A N 1
ATOM 867 C CA . ALA A 1 111 ? 4.296 0.637 -7.703 1.00 93.44 111 ALA A CA 1
ATOM 868 C C . ALA A 1 111 ? 2.868 0.266 -7.291 1.00 93.44 111 ALA A C 1
ATOM 870 O O . ALA A 1 111 ? 2.078 1.105 -6.863 1.00 93.44 111 ALA A O 1
ATOM 871 N N . VAL A 1 112 ? 2.568 -1.028 -7.376 1.00 94.12 112 VAL A N 1
ATOM 872 C CA . VAL A 1 112 ? 1.475 -1.639 -6.617 1.00 94.12 112 VAL A CA 1
ATOM 873 C C . VAL A 1 112 ? 2.062 -2.209 -5.341 1.00 94.12 112 VAL A C 1
ATOM 875 O O . VAL A 1 112 ? 3.078 -2.902 -5.396 1.00 94.12 112 VAL A O 1
ATOM 878 N N . VAL A 1 113 ? 1.421 -1.934 -4.211 1.00 95.56 113 VAL A N 1
ATOM 879 C CA . VAL A 1 113 ? 1.811 -2.445 -2.895 1.00 95.56 113 VAL A CA 1
ATOM 880 C C . VAL A 1 113 ? 0.623 -3.056 -2.173 1.00 95.56 113 VAL A C 1
ATOM 882 O O . VAL A 1 113 ? -0.508 -2.597 -2.321 1.00 95.56 113 VAL A O 1
ATOM 885 N N . VAL A 1 114 ? 0.896 -4.080 -1.371 1.00 96.69 114 VAL A N 1
ATOM 886 C CA . VAL A 1 114 ? 0.013 -4.555 -0.306 1.00 96.69 114 VAL A CA 1
ATOM 887 C C . VAL A 1 114 ? 0.673 -4.179 1.012 1.00 96.69 114 VAL A C 1
ATOM 889 O O . VAL A 1 114 ? 1.826 -4.532 1.262 1.00 96.69 114 VAL A O 1
ATOM 892 N N . VAL A 1 115 ? -0.064 -3.448 1.834 1.00 97.69 115 VAL A N 1
ATOM 893 C CA . VAL A 1 115 ? 0.375 -2.920 3.121 1.00 97.69 115 VAL A CA 1
ATOM 894 C C . VAL A 1 115 ? -0.486 -3.540 4.211 1.00 97.69 115 VAL A C 1
ATOM 896 O O . VAL A 1 115 ? -1.711 -3.590 4.085 1.00 97.69 115 VAL A O 1
ATOM 899 N N . ASN A 1 116 ? 0.127 -4.016 5.288 1.00 97.38 116 ASN A N 1
ATOM 900 C CA . ASN A 1 116 ? -0.610 -4.502 6.447 1.00 97.38 116 ASN A CA 1
ATOM 901 C C . ASN A 1 116 ? -1.382 -3.366 7.127 1.00 97.38 116 ASN A C 1
ATOM 903 O O . ASN A 1 116 ? -0.850 -2.284 7.363 1.00 97.38 116 ASN A O 1
ATOM 907 N N . HIS A 1 117 ? -2.624 -3.665 7.493 1.00 96.50 117 HIS A N 1
ATOM 908 C CA . HIS A 1 117 ? -3.435 -2.864 8.398 1.00 96.50 117 HIS A CA 1
ATOM 909 C C . HIS A 1 117 ? -3.724 -3.736 9.626 1.00 96.50 117 HIS A C 1
ATOM 911 O O . HIS A 1 117 ? -4.705 -4.483 9.685 1.00 96.50 117 HIS A O 1
ATOM 917 N N . CYS A 1 118 ? -2.798 -3.707 10.579 1.00 95.50 118 CYS A N 1
ATOM 918 C CA . CYS A 1 118 ? -2.896 -4.411 11.850 1.00 95.50 118 CYS A CA 1
ATOM 919 C C . CYS A 1 118 ? -2.755 -3.389 13.004 1.00 95.50 118 CYS A C 1
ATOM 921 O O . CYS A 1 118 ? -1.797 -3.493 13.761 1.00 95.50 118 CYS A O 1
ATOM 923 N N . PRO A 1 119 ? -3.671 -2.417 13.187 1.00 93.19 119 PRO A N 1
ATOM 924 C CA . PRO A 1 119 ? -3.511 -1.365 14.204 1.00 93.19 119 PRO A CA 1
ATOM 925 C C . PRO A 1 119 ? -3.371 -1.907 15.640 1.00 93.19 119 PRO A C 1
ATOM 927 O O . PRO A 1 119 ? -2.796 -1.248 16.501 1.00 93.19 119 PRO A O 1
ATOM 930 N N . ASP A 1 120 ? -3.848 -3.130 15.883 1.00 93.25 120 ASP A N 1
ATOM 931 C CA . ASP A 1 120 ? -3.734 -3.836 17.166 1.00 93.25 120 ASP A CA 1
ATOM 932 C C . ASP A 1 120 ? -2.341 -4.461 17.409 1.00 93.25 120 ASP A C 1
ATOM 934 O O . ASP A 1 120 ? -2.050 -4.909 18.515 1.00 93.25 120 ASP A O 1
ATOM 938 N N . ASP A 1 121 ? -1.490 -4.538 16.381 1.00 94.25 121 ASP A N 1
ATOM 939 C CA . ASP A 1 121 ? -0.129 -5.084 16.432 1.00 94.25 121 ASP A CA 1
ATOM 940 C C . ASP A 1 121 ? 0.842 -4.143 15.692 1.00 94.25 121 ASP A C 1
ATOM 942 O O . ASP A 1 121 ? 1.142 -4.353 14.508 1.00 94.25 121 ASP A O 1
ATOM 946 N N . PRO A 1 122 ? 1.365 -3.111 16.384 1.00 92.31 122 PRO A N 1
ATOM 947 C CA . PRO A 1 122 ? 2.241 -2.104 15.786 1.00 92.31 122 PRO A CA 1
ATOM 948 C C . PRO A 1 122 ? 3.519 -2.664 15.152 1.00 92.31 122 PRO A C 1
ATOM 950 O O . PRO A 1 122 ? 4.121 -1.997 14.320 1.00 92.31 122 PRO A O 1
ATOM 953 N N . SER A 1 123 ? 3.946 -3.877 15.527 1.00 92.38 123 SER A N 1
ATOM 954 C CA . SER A 1 123 ? 5.142 -4.511 14.956 1.00 92.38 123 SER A CA 1
ATOM 955 C C . SER A 1 123 ? 4.936 -5.002 13.519 1.00 92.38 123 SER A C 1
ATOM 957 O O . SER A 1 123 ? 5.903 -5.183 12.781 1.00 92.38 123 SER A O 1
ATOM 959 N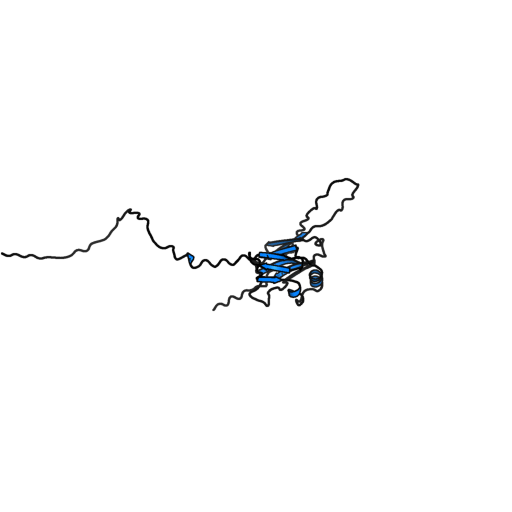 N . LYS A 1 124 ? 3.677 -5.227 13.128 1.00 93.06 124 LYS A N 1
ATOM 960 C CA . LYS A 1 124 ? 3.285 -5.699 11.794 1.00 93.06 124 LYS A CA 1
ATOM 961 C C . LYS A 1 124 ? 2.500 -4.665 11.007 1.00 93.06 124 LYS A C 1
ATOM 963 O O . LYS A 1 124 ? 2.392 -4.802 9.785 1.00 93.06 124 LYS A O 1
ATOM 968 N N . ASP A 1 125 ? 1.898 -3.697 11.695 1.00 97.06 125 ASP A N 1
ATOM 969 C CA . ASP A 1 125 ? 1.151 -2.627 11.055 1.00 97.06 125 ASP A CA 1
ATOM 970 C C . ASP A 1 125 ? 2.037 -1.874 10.061 1.00 97.06 125 ASP A C 1
ATOM 972 O O . ASP A 1 125 ? 3.239 -1.725 10.273 1.00 97.06 125 ASP A O 1
ATOM 976 N N . LYS A 1 126 ? 1.446 -1.415 8.955 1.00 97.44 126 LYS A N 1
ATOM 977 C CA . LYS A 1 126 ? 2.124 -0.612 7.923 1.00 97.44 126 LYS A CA 1
ATOM 978 C C . LYS A 1 126 ? 3.272 -1.290 7.165 1.00 97.44 126 LYS A C 1
ATOM 980 O O . LYS A 1 126 ? 3.852 -0.665 6.271 1.00 97.44 126 LYS A O 1
ATOM 985 N N . ALA A 1 127 ? 3.578 -2.553 7.452 1.00 97.12 127 ALA A N 1
ATOM 986 C CA . ALA A 1 127 ? 4.574 -3.319 6.713 1.00 97.12 127 ALA A CA 1
ATOM 987 C C . ALA A 1 127 ? 4.117 -3.583 5.269 1.00 97.12 127 ALA A C 1
ATOM 989 O O . ALA A 1 127 ? 2.973 -3.986 5.037 1.00 97.12 127 ALA A O 1
ATOM 990 N N . ILE A 1 128 ? 5.012 -3.392 4.299 1.00 96.88 128 ILE A N 1
ATOM 991 C CA . ILE A 1 128 ? 4.805 -3.819 2.914 1.00 96.88 128 ILE A CA 1
ATOM 992 C C . ILE A 1 128 ? 4.989 -5.339 2.860 1.00 96.88 128 ILE A C 1
ATOM 994 O O . ILE A 1 128 ? 6.083 -5.849 3.085 1.00 96.88 128 ILE A O 1
ATOM 998 N N . THR A 1 129 ? 3.928 -6.072 2.531 1.00 94.31 129 THR A N 1
ATOM 999 C CA . THR A 1 129 ? 3.964 -7.544 2.422 1.00 94.31 129 THR A CA 1
ATOM 1000 C C . THR A 1 129 ? 4.129 -8.026 0.990 1.00 94.31 129 THR A C 1
ATOM 1002 O O . THR A 1 129 ? 4.573 -9.146 0.740 1.00 94.31 129 THR A O 1
ATOM 1005 N N . PHE A 1 130 ? 3.785 -7.169 0.035 1.00 94.25 130 PHE A N 1
ATOM 1006 C CA . PHE A 1 130 ? 4.005 -7.385 -1.381 1.00 94.25 130 PHE A CA 1
ATOM 1007 C C . PHE A 1 130 ? 4.201 -6.038 -2.063 1.00 94.25 130 PHE A C 1
ATOM 1009 O O . PHE A 1 130 ? 3.528 -5.061 -1.737 1.00 94.25 130 PHE A O 1
ATOM 1016 N N . GLY A 1 131 ? 5.071 -5.999 -3.065 1.00 92.81 131 GLY A N 1
ATOM 1017 C CA . GLY A 1 131 ? 5.142 -4.855 -3.949 1.00 92.81 131 GLY A CA 1
ATOM 1018 C C . GLY A 1 131 ? 5.761 -5.192 -5.290 1.00 92.81 131 GLY A C 1
ATOM 1019 O O . GLY A 1 131 ? 6.617 -6.071 -5.406 1.00 92.81 131 GLY A O 1
ATOM 1020 N N . MET A 1 132 ? 5.330 -4.471 -6.317 1.00 91.25 132 MET A N 1
ATOM 1021 C CA . MET A 1 132 ? 5.914 -4.548 -7.646 1.00 91.25 132 MET A CA 1
ATOM 1022 C C . MET A 1 132 ? 5.927 -3.181 -8.316 1.00 91.25 132 MET A C 1
ATOM 1024 O O . MET A 1 132 ? 4.960 -2.428 -8.244 1.00 91.25 132 MET A O 1
ATOM 1028 N N . CYS A 1 133 ? 7.020 -2.883 -9.009 1.00 91.06 133 CYS A N 1
ATOM 1029 C CA . CYS A 1 133 ? 7.097 -1.709 -9.864 1.00 91.06 133 CYS A CA 1
ATOM 1030 C C . CYS A 1 133 ? 6.186 -1.845 -11.088 1.00 91.06 133 CYS A C 1
ATOM 1032 O O . CYS A 1 133 ? 6.039 -2.928 -11.659 1.00 91.06 133 CYS A O 1
ATOM 1034 N N . LEU A 1 134 ? 5.648 -0.710 -11.519 1.00 87.94 134 LEU A N 1
ATOM 1035 C CA . LEU A 1 134 ? 4.829 -0.543 -12.718 1.00 87.94 134 LEU A CA 1
ATOM 1036 C C . LEU A 1 134 ? 5.659 -0.146 -13.950 1.00 87.94 134 LEU A C 1
ATOM 1038 O O . LEU A 1 134 ? 5.124 0.018 -15.041 1.00 87.94 134 LEU A O 1
ATOM 1042 N N . ASP A 1 135 ? 6.981 -0.039 -13.797 1.00 79.75 135 ASP A N 1
ATOM 1043 C CA . ASP A 1 135 ? 7.948 0.326 -14.841 1.00 79.75 135 ASP A CA 1
ATOM 1044 C C . ASP A 1 135 ? 8.201 -0.783 -15.883 1.00 79.75 135 ASP A C 1
ATOM 1046 O O . ASP A 1 135 ? 9.094 -0.676 -16.723 1.00 79.75 135 ASP A O 1
ATOM 1050 N N . ARG A 1 136 ? 7.441 -1.880 -15.823 1.00 67.38 136 ARG A N 1
ATOM 1051 C CA . ARG A 1 136 ? 7.585 -3.053 -16.688 1.00 67.38 136 ARG A CA 1
ATOM 1052 C C . ARG A 1 136 ? 6.249 -3.463 -17.290 1.00 67.38 136 ARG A C 1
ATOM 1054 O O . ARG A 1 136 ? 5.185 -3.159 -16.759 1.00 67.38 136 ARG A O 1
ATOM 1061 N N . SER A 1 137 ? 6.331 -4.216 -18.386 1.00 66.19 137 SER A N 1
ATOM 1062 C CA . SER A 1 137 ? 5.198 -4.959 -18.955 1.00 66.19 137 SER A CA 1
ATOM 1063 C C . SER A 1 137 ? 3.995 -4.097 -19.357 1.00 66.19 137 SER A C 1
ATOM 1065 O O . SER A 1 137 ? 2.867 -4.556 -19.260 1.00 66.19 137 SER A O 1
ATOM 1067 N N . GLY A 1 138 ? 4.218 -2.847 -19.776 1.00 65.38 138 GLY A N 1
ATOM 1068 C CA . GLY A 1 138 ? 3.135 -1.949 -20.195 1.00 65.38 138 GLY A CA 1
ATOM 1069 C C . GLY A 1 138 ? 2.294 -1.375 -19.050 1.00 65.38 138 GLY A C 1
ATOM 1070 O O . GLY A 1 138 ? 1.292 -0.729 -19.319 1.00 65.38 138 GLY A O 1
ATOM 1071 N N . LEU A 1 139 ? 2.703 -1.553 -17.788 1.00 73.44 139 LEU A N 1
ATOM 1072 C CA . LEU A 1 139 ? 1.915 -1.150 -16.618 1.00 73.44 139 LEU A CA 1
ATOM 1073 C C . LEU A 1 139 ? 2.065 0.330 -16.224 1.00 73.44 139 LEU A C 1
ATOM 1075 O O . LEU A 1 139 ? 1.470 0.756 -15.235 1.00 73.44 139 LEU A O 1
ATOM 1079 N N . GLY A 1 140 ? 2.811 1.136 -16.984 1.00 73.69 140 GLY A N 1
ATOM 1080 C CA . GLY A 1 140 ? 3.089 2.538 -16.646 1.00 73.69 140 GLY A CA 1
ATOM 1081 C C . GLY A 1 140 ? 1.845 3.434 -16.561 1.00 73.69 140 GLY A C 1
ATOM 1082 O O . GLY A 1 140 ? 1.856 4.409 -15.817 1.00 73.69 140 GLY A O 1
ATOM 1083 N N . GLY A 1 141 ? 0.759 3.089 -17.265 1.00 75.25 141 GLY A N 1
ATOM 1084 C CA . GLY A 1 141 ? -0.536 3.786 -17.205 1.00 75.25 141 GLY A CA 1
ATOM 1085 C C . GLY A 1 141 ? -1.499 3.239 -16.144 1.00 75.25 141 GLY A C 1
ATOM 1086 O O . GLY A 1 141 ? -2.715 3.419 -16.253 1.00 75.25 141 GLY A O 1
ATOM 1087 N N . THR A 1 142 ? -0.993 2.497 -15.156 1.00 81.75 142 THR A N 1
ATOM 1088 C CA . THR A 1 142 ? -1.837 1.899 -14.116 1.00 81.75 142 THR A CA 1
ATOM 1089 C C . THR A 1 142 ? -2.421 2.961 -13.198 1.00 81.75 142 THR A C 1
ATOM 1091 O O . THR A 1 142 ? -1.709 3.767 -12.604 1.00 81.75 142 THR A O 1
ATOM 1094 N N . HIS A 1 143 ? -3.738 2.922 -13.060 1.00 83.31 143 HIS A N 1
ATOM 1095 C CA . HIS A 1 143 ? -4.514 3.841 -12.227 1.00 83.31 143 HIS A CA 1
ATOM 1096 C C . HIS A 1 143 ? -5.630 3.120 -11.465 1.00 83.31 143 HIS A C 1
ATOM 1098 O O . HIS A 1 143 ? -6.425 3.769 -10.797 1.00 83.31 143 HIS A O 1
ATOM 1104 N N . GLY A 1 144 ? -5.708 1.793 -11.588 1.00 86.44 144 GLY A N 1
ATOM 1105 C CA . GLY A 1 144 ? -6.721 0.988 -10.931 1.00 86.44 144 GLY A CA 1
ATOM 1106 C C . GLY A 1 144 ? -6.214 -0.414 -10.638 1.00 86.44 144 GLY A C 1
ATOM 1107 O O . GLY A 1 144 ? -5.435 -0.992 -11.399 1.00 86.44 144 GLY A O 1
ATOM 1108 N N . ILE A 1 145 ? -6.677 -0.963 -9.529 1.00 89.69 145 ILE A N 1
ATOM 1109 C CA . ILE A 1 145 ? -6.404 -2.321 -9.075 1.00 89.69 145 ILE A CA 1
ATOM 1110 C C . ILE A 1 145 ? -7.694 -2.938 -8.556 1.00 89.69 145 ILE A C 1
ATOM 1112 O O . ILE A 1 145 ? -8.544 -2.246 -8.013 1.00 89.69 145 ILE A O 1
ATOM 1116 N N . GLU A 1 146 ? -7.864 -4.244 -8.706 1.00 90.56 146 GLU A N 1
ATOM 1117 C CA . GLU A 1 146 ? -9.027 -4.956 -8.181 1.00 90.56 146 GLU A CA 1
ATOM 1118 C C . GLU A 1 146 ? -8.564 -6.197 -7.414 1.00 90.56 146 GLU A C 1
ATOM 1120 O O . GLU A 1 146 ? -7.956 -7.094 -8.011 1.00 90.56 146 GLU A O 1
ATOM 1125 N N . PRO A 1 147 ? -8.819 -6.266 -6.095 1.00 88.06 147 PRO A N 1
ATOM 1126 C CA . PRO A 1 147 ? -8.679 -7.501 -5.347 1.00 88.06 147 PRO A CA 1
ATOM 1127 C C . PRO A 1 147 ? -9.597 -8.578 -5.918 1.00 88.06 147 PRO A C 1
ATOM 1129 O O . PRO A 1 147 ? -10.795 -8.376 -6.083 1.00 88.06 147 PRO A O 1
ATOM 1132 N N . LEU A 1 148 ? -9.037 -9.749 -6.183 1.00 87.44 148 LEU A N 1
ATOM 1133 C CA . LEU A 1 148 ? -9.771 -10.915 -6.649 1.00 87.44 148 LEU A CA 1
ATOM 1134 C C . LEU A 1 148 ? -9.757 -12.014 -5.572 1.00 87.44 148 LEU A C 1
ATOM 1136 O O . LEU A 1 148 ? -8.914 -11.993 -4.666 1.00 87.44 148 LEU A O 1
ATOM 1140 N N . PRO A 1 149 ? -10.659 -13.008 -5.665 1.00 84.94 149 PRO A N 1
ATOM 1141 C CA . PRO A 1 149 ? -10.597 -14.196 -4.823 1.00 84.94 149 PRO A CA 1
ATOM 1142 C C . PRO A 1 149 ? -9.223 -14.886 -4.852 1.00 84.94 149 PRO A C 1
ATOM 1144 O O . PRO A 1 149 ? -8.440 -14.738 -5.794 1.00 84.94 149 PRO A O 1
ATOM 1147 N N . ASP A 1 150 ? -8.939 -15.661 -3.805 1.00 83.19 150 ASP A N 1
ATOM 1148 C CA . ASP A 1 150 ? -7.691 -16.423 -3.624 1.00 83.19 150 ASP A CA 1
ATOM 1149 C C . ASP A 1 150 ? -6.417 -15.564 -3.575 1.00 83.19 150 ASP A C 1
ATOM 1151 O O . ASP A 1 150 ? -5.329 -16.012 -3.937 1.00 83.19 150 ASP A O 1
ATOM 1155 N N . GLY A 1 151 ? -6.547 -14.307 -3.152 1.00 79.25 151 GLY A N 1
ATOM 1156 C CA . GLY A 1 151 ? -5.415 -13.398 -2.992 1.00 79.25 151 GLY A CA 1
ATOM 1157 C C . GLY A 1 151 ? -4.839 -12.857 -4.299 1.00 79.25 151 GLY A C 1
ATOM 1158 O O . GLY A 1 151 ? -3.759 -12.278 -4.303 1.00 79.25 151 GLY A O 1
ATOM 1159 N N . LYS A 1 152 ? -5.547 -13.019 -5.414 1.00 85.12 152 LYS A N 1
ATOM 1160 C CA . LYS A 1 152 ? -5.134 -12.476 -6.709 1.00 85.12 152 LYS A CA 1
ATOM 1161 C C . LYS A 1 152 ? -5.421 -10.973 -6.777 1.00 85.12 152 LYS A C 1
ATOM 1163 O O . LYS A 1 152 ? -6.292 -10.457 -6.080 1.00 85.12 152 LYS A O 1
ATOM 1168 N N . LEU A 1 153 ? -4.709 -10.282 -7.661 1.00 86.44 153 LEU A N 1
ATOM 1169 C CA . LEU A 1 153 ? -4.929 -8.872 -7.977 1.00 86.44 153 LEU A CA 1
ATOM 1170 C C . LEU A 1 153 ? -5.047 -8.724 -9.49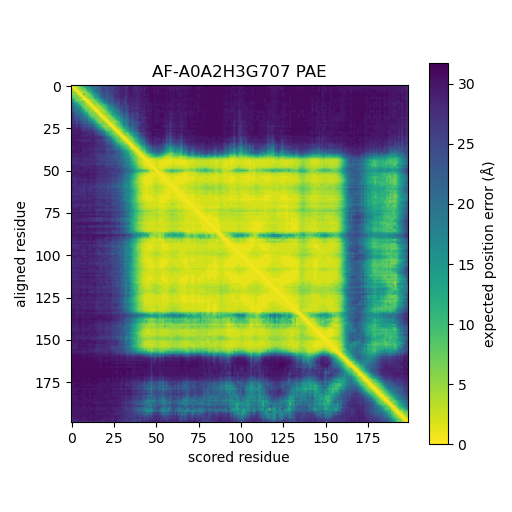6 1.00 86.44 153 LEU A C 1
ATOM 1172 O O . LEU A 1 153 ? -4.190 -9.223 -10.227 1.00 86.44 153 LEU A O 1
ATOM 1176 N N . ALA A 1 154 ? -6.081 -8.033 -9.968 1.00 86.38 154 ALA A N 1
ATOM 1177 C CA . ALA A 1 154 ? -6.107 -7.496 -11.323 1.00 86.38 154 ALA A CA 1
ATOM 1178 C C . ALA A 1 154 ? -5.567 -6.064 -11.308 1.00 86.38 154 ALA A C 1
ATOM 1180 O O . ALA A 1 154 ? -5.866 -5.292 -10.400 1.00 86.38 154 ALA A O 1
ATOM 1181 N N . ILE A 1 155 ? -4.769 -5.715 -12.313 1.00 82.69 155 ILE A N 1
ATOM 1182 C CA . ILE A 1 155 ? -4.157 -4.393 -12.448 1.00 82.69 155 ILE A CA 1
ATOM 1183 C C . ILE A 1 155 ? -4.649 -3.800 -13.766 1.00 82.69 155 ILE A C 1
ATOM 1185 O O . ILE A 1 155 ? -4.415 -4.366 -14.831 1.00 82.69 155 ILE A O 1
ATOM 1189 N N . ALA A 1 156 ? -5.367 -2.684 -13.691 1.00 79.31 156 ALA A N 1
ATOM 1190 C CA . ALA A 1 156 ? -5.882 -1.986 -14.858 1.00 79.31 156 ALA A CA 1
ATOM 1191 C C . ALA A 1 156 ? -4.853 -0.961 -15.334 1.00 79.31 156 ALA A C 1
ATOM 1193 O O . ALA A 1 156 ? -4.458 -0.069 -14.581 1.00 79.31 156 ALA A O 1
ATOM 1194 N N . THR A 1 157 ? -4.450 -1.067 -16.597 1.00 72.62 157 THR A N 1
ATOM 1195 C CA . THR A 1 157 ? -3.484 -0.161 -17.213 1.00 72.62 157 THR A CA 1
ATOM 1196 C C . THR A 1 157 ? -4.054 0.470 -18.475 1.00 72.62 157 THR A C 1
ATOM 1198 O O . THR A 1 157 ? -4.849 -0.142 -19.188 1.00 72.62 157 THR A O 1
ATOM 1201 N N . THR A 1 158 ? -3.668 1.710 -18.756 1.00 68.12 158 THR A N 1
ATOM 1202 C CA . THR A 1 158 ? -3.844 2.298 -20.083 1.00 68.12 158 THR A CA 1
ATOM 1203 C C . THR A 1 158 ? -2.535 2.194 -20.855 1.00 68.12 158 THR A C 1
ATOM 1205 O O . THR A 1 158 ? -1.475 2.584 -20.367 1.00 68.12 158 THR A O 1
ATOM 1208 N N . SER A 1 159 ? -2.598 1.679 -22.081 1.00 62.72 159 SER A N 1
ATOM 1209 C CA . SER A 1 159 ? -1.493 1.763 -23.032 1.00 62.72 159 SER A CA 1
ATOM 1210 C C . SER A 1 159 ? -1.856 2.734 -24.155 1.00 62.72 159 SER A C 1
ATOM 1212 O O . SER A 1 159 ? -3.009 2.848 -24.566 1.00 62.72 159 SER A O 1
ATOM 1214 N N . TYR A 1 160 ? -0.851 3.447 -24.661 1.00 51.25 160 TYR A N 1
ATOM 1215 C CA . TYR A 1 160 ? -0.951 4.268 -25.869 1.00 51.25 160 TYR A CA 1
ATOM 1216 C C . TYR A 1 160 ? -0.461 3.483 -27.098 1.00 51.25 160 TYR A C 1
ATOM 1218 O O . TYR A 1 160 ? 0.293 4.023 -27.907 1.00 51.25 160 TYR A O 1
ATOM 1226 N N . GLU A 1 161 ? -0.817 2.203 -27.253 1.00 48.31 161 GLU A N 1
ATOM 1227 C CA . GLU A 1 161 ? -0.442 1.462 -28.467 1.00 48.31 161 GLU A CA 1
ATOM 1228 C C . GLU A 1 161 ? -1.273 1.945 -29.665 1.00 48.31 161 GLU A C 1
ATOM 1230 O O . GLU A 1 161 ? -2.284 1.374 -30.057 1.00 48.31 161 GLU A O 1
ATOM 1235 N N . ALA A 1 162 ? -0.823 3.046 -30.261 1.00 39.78 162 ALA A N 1
ATOM 1236 C CA . ALA A 1 162 ? -1.218 3.495 -31.581 1.00 39.78 162 ALA A CA 1
ATOM 1237 C C . ALA A 1 162 ? -0.243 2.939 -32.631 1.00 39.78 162 ALA A C 1
ATOM 1239 O O . ALA A 1 162 ? 0.444 3.698 -33.309 1.00 39.78 162 ALA A O 1
ATOM 1240 N N . THR A 1 163 ? -0.195 1.623 -32.840 1.00 38.19 163 THR A N 1
ATOM 1241 C CA . THR A 1 163 ? 0.278 1.071 -34.124 1.00 38.19 163 THR A CA 1
ATOM 1242 C C . THR A 1 163 ? -0.865 1.117 -35.131 1.00 38.19 163 THR A C 1
ATOM 1244 O O . THR A 1 163 ? -1.405 0.116 -35.583 1.00 38.19 163 THR A O 1
ATOM 1247 N N . GLY A 1 164 ? -1.247 2.339 -35.491 1.00 29.98 164 GLY A N 1
ATOM 1248 C CA . GLY A 1 164 ? -1.995 2.612 -36.705 1.00 29.98 164 GLY A CA 1
ATOM 1249 C C . GLY A 1 164 ? -1.115 3.457 -37.603 1.00 29.98 164 GLY A C 1
ATOM 1250 O O . GLY A 1 164 ? -0.986 4.658 -37.357 1.00 29.98 164 GLY A O 1
ATOM 1251 N N . THR A 1 165 ? -0.520 2.846 -38.630 1.00 32.19 165 THR A N 1
ATOM 1252 C CA . THR A 1 165 ? 0.089 3.532 -39.777 1.00 32.19 165 THR A CA 1
ATOM 1253 C C . THR A 1 165 ? -0.923 4.560 -40.280 1.00 32.19 165 THR A C 1
ATOM 1255 O O . THR A 1 165 ? -1.889 4.228 -40.961 1.00 32.19 165 THR A O 1
ATOM 1258 N N . SER A 1 166 ? -0.785 5.814 -39.853 1.00 32.28 166 SER A N 1
ATOM 1259 C CA . SER A 1 166 ? -1.810 6.823 -40.093 1.00 32.28 166 SER A CA 1
ATOM 1260 C C . SER A 1 166 ? -1.489 7.531 -41.399 1.00 32.28 166 SER A C 1
ATOM 1262 O O . SER A 1 166 ? -0.838 8.571 -41.427 1.00 32.28 166 SER A O 1
ATOM 1264 N N . ARG A 1 167 ? -2.001 6.961 -42.494 1.00 24.77 167 ARG A N 1
ATOM 1265 C CA . ARG A 1 167 ? -2.528 7.783 -43.583 1.00 24.77 167 ARG A CA 1
ATOM 1266 C C . ARG A 1 167 ? -3.649 8.630 -42.968 1.00 24.77 167 ARG A C 1
ATOM 1268 O O . ARG A 1 167 ? -4.502 8.100 -42.260 1.00 24.77 167 ARG A O 1
ATOM 1275 N N . SER A 1 168 ? -3.563 9.941 -43.167 1.00 32.25 168 SER A N 1
ATOM 1276 C CA . SER A 1 168 ? -4.483 10.962 -42.656 1.00 32.25 168 SER A CA 1
ATOM 1277 C C . SER A 1 168 ? -5.960 10.562 -42.778 1.00 32.25 168 SER A C 1
ATOM 1279 O O . SER A 1 168 ? -6.414 10.254 -43.877 1.00 32.25 168 SER A O 1
ATOM 1281 N N . SER A 1 169 ? -6.709 10.616 -41.674 1.00 24.33 169 SER A N 1
ATOM 1282 C CA . SER A 1 169 ? -8.106 11.060 -41.685 1.00 24.33 169 SER A CA 1
ATOM 1283 C C . SER A 1 169 ? -8.573 11.402 -40.268 1.00 24.33 169 SER A C 1
ATOM 1285 O O . SER A 1 169 ? -8.329 10.681 -39.301 1.00 24.33 169 SER A O 1
ATOM 1287 N N . THR A 1 170 ? -9.214 12.555 -40.174 1.00 35.44 170 THR A N 1
ATOM 1288 C CA . THR A 1 170 ? -9.792 13.232 -39.015 1.00 35.44 170 THR A CA 1
ATOM 1289 C C . THR A 1 170 ? -10.903 12.425 -38.337 1.00 35.44 170 THR A C 1
ATOM 1291 O O . THR A 1 170 ? -11.970 12.289 -38.927 1.00 35.44 170 THR A O 1
ATOM 1294 N N . HIS A 1 171 ? -10.689 11.961 -37.099 1.00 28.20 171 HIS A N 1
ATOM 1295 C CA . HIS A 1 171 ? -11.711 11.693 -36.062 1.00 28.20 171 HIS A CA 1
ATOM 1296 C C . HIS A 1 171 ? -11.013 11.525 -34.690 1.00 28.20 171 HIS A C 1
ATOM 1298 O O . HIS A 1 171 ? -9.920 10.950 -34.650 1.00 28.20 171 HIS A O 1
ATOM 1304 N N . PRO A 1 172 ? -11.577 12.013 -33.564 1.00 34.44 172 PRO A N 1
ATOM 1305 C CA . PRO A 1 172 ? -10.951 11.857 -32.253 1.00 34.44 172 PRO A CA 1
ATOM 1306 C C . PRO A 1 172 ? -10.985 10.376 -31.850 1.00 34.44 172 PRO A C 1
ATOM 1308 O O . PRO A 1 172 ? -12.048 9.795 -31.640 1.00 34.44 172 PRO A O 1
ATOM 1311 N N . ARG A 1 173 ? -9.807 9.745 -31.792 1.00 34.53 173 ARG A N 1
ATOM 1312 C CA . ARG A 1 173 ? -9.647 8.354 -31.352 1.00 34.53 173 ARG A CA 1
ATOM 1313 C C . ARG A 1 173 ? -9.919 8.264 -29.850 1.00 34.53 173 ARG A C 1
ATOM 1315 O O . ARG A 1 173 ? -9.209 8.870 -29.054 1.00 34.53 173 ARG A O 1
ATOM 1322 N N . VAL A 1 174 ? -10.950 7.504 -29.490 1.00 33.22 174 VAL A N 1
ATOM 1323 C CA . VAL A 1 174 ? -11.274 7.118 -28.111 1.00 33.22 174 VAL A CA 1
ATOM 1324 C C . VAL A 1 174 ? -10.126 6.255 -27.557 1.00 33.22 174 VAL A C 1
ATOM 1326 O O . VAL A 1 174 ? -9.700 5.333 -28.257 1.00 33.22 174 VAL A O 1
ATOM 1329 N N . PRO A 1 175 ? -9.607 6.515 -26.341 1.00 37.03 175 PRO A N 1
ATOM 1330 C CA . PRO A 1 175 ? -8.622 5.642 -25.707 1.00 37.03 175 PRO A CA 1
ATOM 1331 C C . PRO A 1 175 ? -9.197 4.232 -25.522 1.00 37.03 175 PRO A C 1
ATOM 1333 O O . PRO A 1 175 ? -10.290 4.077 -24.978 1.00 37.03 175 PRO A O 1
ATOM 1336 N N . GLN A 1 176 ? -8.480 3.200 -25.968 1.00 36.41 176 GLN A N 1
ATOM 1337 C CA . GLN A 1 176 ? -8.846 1.812 -25.682 1.00 36.41 176 GLN A CA 1
ATOM 1338 C C . GLN A 1 176 ? -8.336 1.428 -24.288 1.00 36.41 176 GLN A C 1
ATOM 1340 O O . GLN A 1 176 ? -7.136 1.457 -24.022 1.00 36.41 176 GLN A O 1
ATOM 1345 N N . THR A 1 177 ? -9.247 1.062 -23.386 1.00 35.81 177 THR A N 1
ATOM 1346 C CA . THR A 1 177 ? -8.897 0.465 -22.091 1.00 35.81 177 THR A CA 1
ATOM 1347 C C . THR A 1 177 ? -8.501 -0.992 -22.314 1.00 35.81 177 THR A C 1
ATOM 1349 O O . THR A 1 177 ? -9.352 -1.826 -22.620 1.00 35.81 177 THR A O 1
ATOM 1352 N N . HIS A 1 178 ? -7.222 -1.322 -22.147 1.00 38.78 178 HIS A N 1
ATOM 1353 C CA . HIS A 1 178 ? -6.764 -2.708 -22.135 1.00 38.78 178 HIS A CA 1
ATOM 1354 C C . HIS A 1 178 ? -6.768 -3.234 -20.697 1.00 38.78 178 HIS A C 1
ATOM 1356 O O . HIS A 1 178 ? -5.895 -2.910 -19.896 1.00 38.78 178 HIS A O 1
ATOM 1362 N N . ILE A 1 179 ? -7.731 -4.096 -20.360 1.00 34.06 179 ILE A N 1
ATOM 1363 C CA . ILE A 1 179 ? -7.640 -4.904 -19.139 1.00 34.06 179 ILE A CA 1
ATOM 1364 C C . ILE A 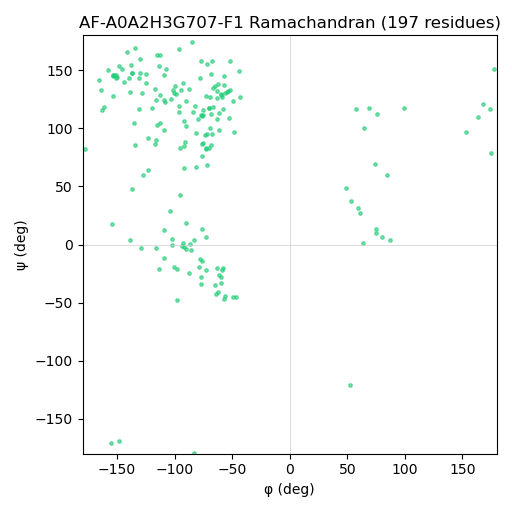1 179 ? -6.632 -6.020 -19.422 1.00 34.06 179 ILE A C 1
ATOM 1366 O O . ILE A 1 179 ? -6.995 -7.113 -19.858 1.00 34.06 179 ILE A O 1
ATOM 1370 N N . GLN A 1 180 ? -5.345 -5.755 -19.201 1.00 36.69 180 GLN A N 1
ATOM 1371 C CA . GLN A 1 180 ? -4.390 -6.843 -19.035 1.00 36.69 180 GLN A CA 1
ATOM 1372 C C . GLN A 1 180 ? -4.654 -7.497 -17.678 1.00 36.69 180 GLN A C 1
ATOM 1374 O O . GLN A 1 180 ? -4.151 -7.075 -16.642 1.00 36.69 180 GLN A O 1
ATOM 1379 N N . SER A 1 181 ? -5.448 -8.568 -17.685 1.00 31.86 181 SER A N 1
ATOM 1380 C CA . SER A 1 181 ? -5.467 -9.515 -16.574 1.00 31.86 181 SER A CA 1
ATOM 1381 C C . SER A 1 181 ? -4.129 -10.252 -16.566 1.00 31.86 181 SER A C 1
ATOM 1383 O O . SER A 1 181 ? -3.978 -11.319 -17.160 1.00 31.86 181 SER A O 1
ATOM 1385 N N . SER A 1 182 ? -3.112 -9.680 -15.920 1.00 35.84 182 SER A N 1
ATOM 1386 C CA . SER A 1 182 ? -1.992 -10.494 -15.467 1.00 35.84 182 SER A CA 1
ATOM 1387 C C . SER A 1 182 ? -2.463 -11.237 -14.219 1.00 35.84 182 SER A C 1
ATOM 1389 O O . SER A 1 182 ? -2.282 -10.767 -13.098 1.00 35.84 182 SER A O 1
ATOM 1391 N N . SER A 1 183 ? -3.092 -12.399 -14.398 1.00 32.41 183 SER A N 1
ATOM 1392 C CA . SER A 1 183 ? -3.394 -13.315 -13.299 1.00 32.41 183 SER A CA 1
ATOM 1393 C C . SER A 1 183 ? -2.098 -13.972 -12.815 1.00 32.41 183 SER A C 1
ATOM 1395 O O . SER A 1 183 ? -1.865 -15.164 -13.012 1.00 32.41 183 SER A O 1
ATOM 1397 N N . LYS A 1 184 ? -1.200 -13.200 -12.200 1.00 34.50 184 LYS A N 1
ATOM 1398 C CA . LYS A 1 184 ? -0.199 -13.807 -11.331 1.00 34.50 184 LYS A CA 1
ATOM 1399 C C . LYS A 1 184 ? -0.922 -14.127 -10.032 1.00 34.50 184 LYS A C 1
ATOM 1401 O O . LYS A 1 184 ? -1.376 -13.228 -9.332 1.00 34.50 184 LYS A O 1
ATOM 1406 N N . SER A 1 185 ? -1.091 -15.420 -9.756 1.00 33.56 185 SER A N 1
ATOM 1407 C CA . SER A 1 185 ? -1.496 -15.893 -8.434 1.00 33.56 185 SER A CA 1
ATOM 1408 C C . SER A 1 185 ? -0.411 -15.458 -7.458 1.00 33.56 185 SER A C 1
ATOM 1410 O O . SER A 1 185 ? 0.668 -16.043 -7.425 1.00 33.56 185 SER A O 1
ATOM 1412 N N . LEU A 1 186 ? -0.652 -14.357 -6.758 1.00 43.59 186 LEU A N 1
ATOM 1413 C CA . LEU A 1 186 ? 0.290 -13.762 -5.825 1.00 43.59 186 LEU A CA 1
ATOM 1414 C C . LEU A 1 186 ? -0.274 -13.999 -4.433 1.00 43.59 186 LEU A C 1
ATOM 1416 O O . LEU A 1 186 ? -1.176 -13.300 -3.997 1.00 43.59 186 LEU A O 1
ATOM 1420 N N . THR A 1 187 ? 0.217 -15.021 -3.741 1.00 39.88 187 THR A N 1
ATOM 1421 C CA . THR A 1 187 ? -0.204 -15.321 -2.369 1.00 39.88 187 THR A CA 1
ATOM 1422 C C . THR A 1 187 ? 0.343 -14.234 -1.429 1.00 39.88 187 THR A C 1
ATOM 1424 O O . THR A 1 187 ? 1.414 -14.391 -0.857 1.00 39.88 187 THR A O 1
ATOM 1427 N N . ALA A 1 188 ? -0.346 -13.092 -1.323 1.00 46.94 188 ALA A N 1
ATOM 1428 C CA . ALA A 1 188 ? 0.131 -11.894 -0.613 1.00 46.94 188 ALA A CA 1
ATOM 1429 C C . ALA A 1 188 ? -0.494 -11.684 0.785 1.00 46.94 188 ALA A C 1
ATOM 1431 O O . ALA A 1 188 ? -0.178 -10.712 1.471 1.00 46.94 188 ALA A O 1
ATOM 1432 N N . PHE A 1 189 ? -1.389 -12.574 1.226 1.00 49.97 189 PHE A N 1
ATOM 1433 C CA . PHE A 1 189 ? -2.246 -12.333 2.391 1.00 49.97 189 PHE A CA 1
ATOM 1434 C C . PHE A 1 189 ? -2.075 -13.411 3.463 1.00 49.97 189 PHE A C 1
ATOM 1436 O O . PHE A 1 189 ? -2.773 -14.422 3.425 1.00 49.97 189 PHE A O 1
ATOM 1443 N N . GLN A 1 190 ? -1.165 -13.218 4.430 1.00 43.22 190 GLN A N 1
ATOM 1444 C CA . GLN A 1 190 ? -1.096 -14.142 5.577 1.00 43.22 190 GLN A CA 1
ATOM 1445 C C . GLN A 1 190 ? -0.517 -13.612 6.907 1.00 43.22 190 GLN A C 1
ATOM 1447 O O . GLN A 1 190 ? -0.173 -14.423 7.758 1.00 43.22 190 GLN A O 1
ATOM 1452 N N . GLN A 1 191 ? -0.412 -12.297 7.153 1.00 49.31 191 GLN A N 1
ATOM 1453 C CA . GLN A 1 191 ? 0.445 -11.820 8.263 1.00 49.31 191 GLN A CA 1
ATOM 1454 C C . GLN A 1 191 ? -0.228 -11.227 9.519 1.00 49.31 191 GLN A C 1
ATOM 1456 O O . GLN A 1 191 ? 0.447 -11.121 10.543 1.00 49.31 191 GLN A O 1
ATOM 1461 N N . CYS A 1 192 ? -1.531 -10.917 9.543 1.00 37.19 192 CYS A N 1
ATOM 1462 C CA . CYS A 1 192 ? -2.193 -10.516 10.799 1.00 37.19 192 CYS A CA 1
ATOM 1463 C C . CYS A 1 192 ? -2.800 -11.743 11.525 1.00 37.19 192 CYS A C 1
ATOM 1465 O O . CYS A 1 192 ? -3.988 -12.022 11.374 1.00 37.19 192 CYS A O 1
ATOM 1467 N N . THR A 1 193 ? -2.020 -12.475 12.328 1.00 36.56 193 THR A N 1
ATOM 1468 C CA . THR A 1 193 ? -2.575 -13.476 13.265 1.00 36.56 193 THR A CA 1
ATOM 1469 C C . THR A 1 193 ? -3.009 -12.782 14.554 1.00 36.56 193 THR A C 1
ATOM 1471 O O . THR A 1 193 ? -2.165 -12.275 15.289 1.00 36.56 193 THR A O 1
ATOM 1474 N N . VAL A 1 194 ? -4.312 -12.774 14.846 1.00 34.75 194 VAL A N 1
ATOM 1475 C CA . VAL A 1 194 ? -4.839 -12.396 16.166 1.00 34.75 194 VAL A CA 1
ATOM 1476 C C . VAL A 1 194 ? -4.667 -13.602 17.087 1.00 34.75 194 VAL A C 1
ATOM 1478 O O . VAL A 1 194 ? -5.355 -14.610 16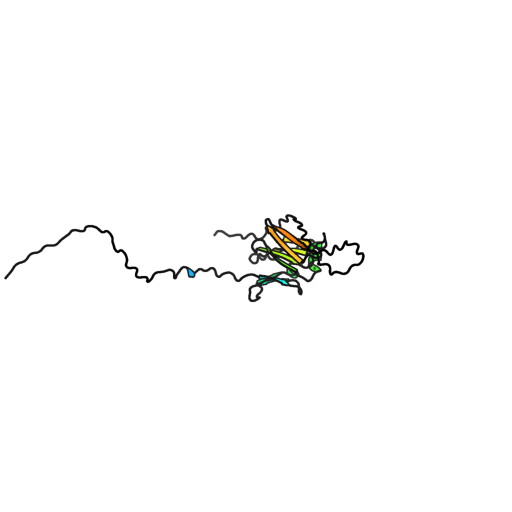.926 1.00 34.75 194 VAL A O 1
ATOM 1481 N N . LEU A 1 195 ? -3.729 -13.527 18.033 1.00 29.78 195 LEU A N 1
ATOM 1482 C CA . LEU A 1 195 ? -3.655 -14.496 19.125 1.00 29.78 195 LEU A CA 1
ATOM 1483 C C . LEU A 1 195 ? -4.808 -14.199 20.088 1.00 29.78 195 LEU A C 1
ATOM 1485 O O . LEU A 1 195 ? -4.690 -13.350 20.969 1.00 29.78 195 LEU A O 1
ATOM 1489 N N . TYR A 1 196 ? -5.938 -14.883 19.922 1.00 27.80 196 TYR A N 1
ATOM 1490 C CA . TYR A 1 196 ? -6.919 -14.969 20.998 1.00 27.80 196 TYR A CA 1
ATOM 1491 C C . TYR A 1 196 ? -6.312 -15.833 22.104 1.00 27.80 196 TYR A C 1
ATOM 1493 O O . TYR A 1 196 ? -6.288 -17.057 22.006 1.00 27.80 196 TYR A O 1
ATOM 1501 N N . GLY A 1 197 ? -5.787 -15.185 23.144 1.00 25.64 197 GLY A N 1
ATOM 1502 C CA . GLY A 1 197 ? -5.470 -15.854 24.397 1.00 25.64 197 GLY A CA 1
ATOM 1503 C C . GLY A 1 197 ? -6.763 -16.387 25.006 1.00 25.64 197 GLY A C 1
ATOM 1504 O O . GLY A 1 197 ? -7.607 -15.617 25.462 1.00 25.64 197 GLY A O 1
ATOM 1505 N N . THR A 1 198 ? -6.944 -17.704 24.981 1.00 30.41 198 THR A N 1
ATOM 1506 C CA . THR A 1 198 ? -7.886 -18.372 25.877 1.00 30.41 198 THR A CA 1
ATOM 1507 C C . THR A 1 198 ? -7.393 -18.157 27.305 1.00 30.41 198 THR A C 1
ATOM 1509 O O . THR A 1 198 ? -6.220 -18.405 27.583 1.00 30.41 198 THR A O 1
ATOM 1512 N N . LYS A 1 199 ? -8.279 -17.626 28.153 1.00 32.69 199 LYS A N 1
ATOM 1513 C CA . LYS A 1 199 ? -8.070 -17.456 29.596 1.00 32.69 199 LYS A CA 1
ATOM 1514 C C . LYS A 1 199 ? -7.655 -18.756 30.275 1.00 32.69 199 LYS A C 1
ATOM 1516 O O . LYS A 1 199 ? -8.146 -19.817 29.830 1.00 32.69 199 LYS A O 1
#